Protein AF-A0A8S4SJH2-F1 (afdb_monomer_lite)

Organism: NCBI:txid348720

Radius of gyration: 41.11 Å; chains: 1; bounding box: 153×63×106 Å

InterPro domains:
  IPR018816 Splicing factor cactin, central domain [PF10312] (56-239)
  IPR019134 Splicing factor Cactin, C-terminal [PF09732] (308-366)

Structure (mmCIF, N/CA/C/O backbone):
data_AF-A0A8S4SJH2-F1
#
_entry.id   AF-A0A8S4SJH2-F1
#
loop_
_atom_site.group_PDB
_atom_site.id
_atom_site.type_symbol
_atom_site.label_atom_id
_atom_site.label_alt_id
_atom_site.label_comp_id
_atom_site.label_asym_id
_atom_site.label_entity_id
_atom_site.label_seq_id
_atom_site.pdbx_PDB_ins_code
_atom_site.Cartn_x
_atom_site.Cartn_y
_atom_site.Cartn_z
_atom_site.occupancy
_atom_site.B_iso_or_equiv
_atom_site.auth_seq_id
_atom_site.auth_comp_id
_atom_site.auth_asym_id
_atom_site.auth_atom_id
_atom_site.pdbx_PDB_model_num
ATOM 1 N N . MET A 1 1 ? 98.559 -5.698 -51.053 1.00 54.00 1 MET A N 1
ATOM 2 C CA . MET A 1 1 ? 97.292 -6.464 -50.962 1.00 54.00 1 MET A CA 1
ATOM 3 C C . MET A 1 1 ? 96.580 -6.350 -49.607 1.00 54.00 1 MET A C 1
ATOM 5 O O . MET A 1 1 ? 95.359 -6.370 -49.612 1.00 54.00 1 MET A O 1
ATOM 9 N N . ALA A 1 2 ? 97.266 -6.158 -48.469 1.00 53.25 2 ALA A N 1
ATOM 10 C CA . ALA A 1 2 ? 96.609 -6.062 -47.151 1.00 53.25 2 ALA A CA 1
ATOM 11 C C . ALA A 1 2 ? 95.717 -4.808 -46.941 1.00 53.25 2 ALA A C 1
ATOM 13 O O . ALA A 1 2 ? 94.655 -4.914 -46.338 1.00 53.25 2 ALA A O 1
ATOM 14 N N . PHE A 1 3 ? 96.089 -3.644 -47.496 1.00 51.66 3 PHE A N 1
ATOM 15 C CA . PHE A 1 3 ? 95.338 -2.380 -47.339 1.00 51.66 3 PHE A CA 1
ATOM 16 C C . PHE A 1 3 ? 93.966 -2.361 -48.041 1.00 51.66 3 PHE A C 1
ATOM 18 O O . PHE A 1 3 ? 93.011 -1.797 -47.518 1.00 51.66 3 PHE A O 1
ATOM 25 N N . VAL A 1 4 ? 93.842 -3.012 -49.202 1.00 57.84 4 VAL A N 1
ATOM 26 C CA . VAL A 1 4 ? 92.566 -3.093 -49.944 1.00 57.84 4 VAL A CA 1
ATOM 27 C C . VAL A 1 4 ? 91.584 -4.031 -49.233 1.00 57.84 4 VAL A C 1
ATOM 29 O O . VAL A 1 4 ? 90.392 -3.751 -49.183 1.00 57.84 4 VAL A O 1
ATOM 32 N N . CYS A 1 5 ? 92.089 -5.101 -48.611 1.00 56.34 5 CYS A N 1
ATOM 33 C CA . CYS A 1 5 ? 91.276 -6.040 -47.836 1.00 56.34 5 CYS A CA 1
ATOM 34 C C . CYS A 1 5 ? 90.776 -5.420 -46.513 1.00 56.34 5 CYS A C 1
ATOM 36 O O . CYS A 1 5 ? 89.637 -5.654 -46.115 1.00 56.34 5 CYS A O 1
ATOM 38 N N . ALA A 1 6 ? 91.596 -4.582 -45.863 1.00 59.00 6 ALA A N 1
ATOM 39 C CA . ALA A 1 6 ? 91.220 -3.863 -44.642 1.00 59.00 6 ALA A CA 1
ATOM 40 C C . ALA A 1 6 ? 90.122 -2.806 -44.881 1.00 59.00 6 ALA A C 1
ATOM 42 O O . ALA A 1 6 ? 89.187 -2.723 -44.088 1.00 59.00 6 ALA A O 1
ATOM 43 N N . ASN A 1 7 ? 90.176 -2.062 -45.996 1.00 61.34 7 ASN A N 1
ATOM 44 C CA . ASN A 1 7 ? 89.116 -1.110 -46.362 1.00 61.34 7 ASN A CA 1
ATOM 45 C C . ASN A 1 7 ? 87.793 -1.813 -46.696 1.00 61.34 7 ASN A C 1
ATOM 47 O O . ASN A 1 7 ? 86.748 -1.388 -46.223 1.00 61.34 7 ASN A O 1
ATOM 51 N N . TRP A 1 8 ? 87.830 -2.944 -47.409 1.00 62.38 8 TRP A N 1
ATOM 52 C CA . TRP A 1 8 ? 86.627 -3.745 -47.674 1.00 62.38 8 TRP A CA 1
ATOM 53 C C . TRP A 1 8 ? 86.000 -4.329 -46.401 1.00 62.38 8 TRP A C 1
ATOM 55 O O . TRP A 1 8 ? 84.776 -4.392 -46.287 1.00 62.38 8 TRP A O 1
ATOM 65 N N . ALA A 1 9 ? 86.819 -4.744 -45.430 1.00 71.31 9 ALA A N 1
ATOM 66 C CA . ALA A 1 9 ? 86.328 -5.196 -44.132 1.00 71.31 9 ALA A CA 1
ATOM 67 C C . ALA A 1 9 ? 85.681 -4.044 -43.339 1.00 71.31 9 ALA A C 1
ATOM 69 O O . ALA A 1 9 ? 84.603 -4.224 -42.772 1.00 71.31 9 ALA A O 1
ATOM 70 N N . GLN A 1 10 ? 86.294 -2.856 -43.354 1.00 72.50 10 GLN A N 1
ATOM 71 C CA . GLN A 1 10 ? 85.767 -1.659 -42.697 1.00 72.50 10 GLN A CA 1
ATOM 72 C C . GLN A 1 10 ? 84.451 -1.183 -43.336 1.00 72.50 10 GLN A C 1
ATOM 74 O O . GLN A 1 10 ? 83.483 -0.926 -42.620 1.00 72.50 10 GLN A O 1
ATOM 79 N N . ASP A 1 11 ? 84.371 -1.144 -44.667 1.00 77.75 11 ASP A N 1
ATOM 80 C CA . ASP A 1 11 ? 83.164 -0.762 -45.410 1.00 77.75 11 ASP A CA 1
ATOM 81 C C . ASP A 1 11 ? 82.009 -1.743 -45.167 1.00 77.75 11 ASP A C 1
ATOM 83 O O . ASP A 1 11 ? 80.854 -1.331 -45.027 1.00 77.75 11 ASP A O 1
ATOM 87 N N . ARG A 1 12 ? 82.306 -3.044 -45.031 1.00 77.75 12 ARG A N 1
ATOM 88 C CA . ARG A 1 12 ? 81.303 -4.059 -44.683 1.00 77.75 12 ARG A CA 1
ATOM 89 C C . ARG A 1 12 ? 80.764 -3.872 -43.264 1.00 77.75 12 ARG A C 1
ATOM 91 O O . ARG A 1 12 ? 79.554 -3.935 -43.070 1.00 77.75 12 ARG A O 1
ATOM 98 N N . ILE A 1 13 ? 81.630 -3.573 -42.293 1.00 80.00 13 ILE A N 1
ATOM 99 C CA . ILE A 1 13 ? 81.227 -3.271 -40.908 1.00 80.00 13 ILE A CA 1
ATOM 100 C C . ILE A 1 13 ? 80.363 -2.000 -40.857 1.00 80.00 13 ILE A C 1
ATOM 102 O O . ILE A 1 13 ? 79.344 -1.967 -40.165 1.00 80.00 13 ILE A O 1
ATOM 106 N N . VAL A 1 14 ? 80.727 -0.960 -41.614 1.00 82.69 14 VAL A N 1
ATOM 107 C CA . VAL A 1 14 ? 79.945 0.283 -41.718 1.00 82.69 14 VAL A CA 1
ATOM 108 C C . VAL A 1 14 ? 78.586 0.028 -42.379 1.00 82.69 14 VAL A C 1
ATOM 110 O O . VAL A 1 14 ? 77.573 0.540 -41.902 1.00 82.69 14 VAL A O 1
ATOM 113 N N . ALA A 1 15 ? 78.522 -0.794 -43.427 1.00 83.75 15 ALA A N 1
ATOM 114 C CA . ALA A 1 15 ? 77.267 -1.183 -44.070 1.00 83.75 15 ALA A CA 1
ATOM 115 C C . ALA A 1 15 ? 76.359 -1.996 -43.130 1.00 83.75 15 ALA A C 1
ATOM 117 O O . ALA A 1 15 ? 75.173 -1.683 -43.012 1.00 83.75 15 ALA A O 1
ATOM 118 N N . GLU A 1 16 ? 76.913 -2.975 -42.410 1.00 85.06 16 GLU A N 1
ATOM 119 C CA . GLU A 1 16 ? 76.193 -3.768 -41.406 1.00 85.06 16 GLU A CA 1
ATOM 120 C C . GLU A 1 16 ? 75.669 -2.883 -40.259 1.00 85.06 16 GLU A C 1
ATOM 122 O O . GLU A 1 16 ? 74.516 -3.022 -39.845 1.00 85.06 16 GLU A O 1
ATOM 127 N N . ASN A 1 17 ? 76.464 -1.921 -39.778 1.00 85.75 17 ASN A N 1
ATOM 128 C CA . ASN A 1 17 ? 76.035 -0.959 -38.757 1.00 85.75 17 ASN A CA 1
ATOM 129 C C . ASN A 1 17 ? 74.948 -0.006 -39.268 1.00 85.75 17 ASN A C 1
ATOM 131 O O . ASN A 1 17 ? 73.957 0.216 -38.574 1.00 85.75 17 ASN A O 1
ATOM 135 N N . ASN A 1 18 ? 75.069 0.507 -40.493 1.00 88.62 18 ASN A N 1
ATOM 136 C CA . ASN A 1 18 ? 74.031 1.330 -41.118 1.00 88.62 18 ASN A CA 1
ATOM 137 C C . ASN A 1 18 ? 72.728 0.550 -41.319 1.00 88.62 18 ASN A C 1
ATOM 139 O O . ASN A 1 18 ? 71.637 1.096 -41.149 1.00 88.62 18 ASN A O 1
ATOM 143 N N . GLN A 1 19 ? 72.822 -0.734 -41.659 1.00 87.75 19 GLN A N 1
ATOM 144 C CA . GLN A 1 19 ? 71.663 -1.602 -41.798 1.00 87.75 19 GLN A CA 1
ATOM 145 C C . GLN A 1 19 ? 70.989 -1.846 -40.439 1.00 87.75 19 GLN A C 1
ATOM 147 O O . GLN A 1 19 ? 69.774 -1.692 -40.333 1.00 87.75 19 GLN A O 1
ATOM 152 N N . LYS A 1 20 ? 71.765 -2.121 -39.382 1.00 90.75 20 LYS A N 1
ATOM 153 C CA . LYS A 1 20 ? 71.258 -2.221 -38.001 1.00 90.75 20 LYS A CA 1
ATOM 154 C C . LYS A 1 20 ? 70.588 -0.926 -37.534 1.00 90.75 20 LYS A C 1
ATOM 156 O O . LYS A 1 20 ? 69.495 -0.982 -36.983 1.00 90.75 20 LYS A O 1
ATOM 161 N N . LEU A 1 21 ? 71.186 0.235 -37.804 1.00 88.94 21 LEU A N 1
ATOM 162 C CA . LEU A 1 21 ? 70.603 1.540 -37.472 1.00 88.94 21 LEU A CA 1
ATOM 163 C C . LEU A 1 21 ? 69.264 1.780 -38.182 1.00 88.94 21 LEU A C 1
ATOM 165 O O . LEU A 1 21 ? 68.317 2.248 -37.555 1.00 88.94 21 LEU A O 1
ATOM 169 N N . LYS A 1 22 ? 69.152 1.415 -39.467 1.00 90.94 22 LYS A N 1
ATOM 170 C CA . LYS A 1 22 ? 67.882 1.485 -40.210 1.00 90.94 22 LYS A CA 1
ATOM 171 C C . LYS A 1 22 ? 66.810 0.582 -39.600 1.00 90.94 22 LYS A C 1
ATOM 173 O O . LYS A 1 22 ? 65.667 1.016 -39.484 1.00 90.94 22 LYS A O 1
ATOM 178 N N . TYR A 1 23 ? 67.171 -0.636 -39.189 1.00 90.81 23 TYR A N 1
ATOM 179 C CA . TYR A 1 23 ? 66.248 -1.550 -38.508 1.00 90.81 23 TYR A CA 1
ATOM 180 C C . TYR A 1 23 ? 65.777 -0.994 -37.161 1.00 90.81 23 TYR A C 1
ATOM 182 O O . TYR A 1 23 ? 64.573 -0.932 -36.933 1.00 90.81 23 TYR A O 1
ATOM 190 N N . LEU A 1 24 ? 66.694 -0.513 -36.316 1.00 92.88 24 LEU A N 1
ATOM 191 C CA . LEU A 1 24 ? 66.356 0.088 -35.020 1.00 92.88 24 LEU A CA 1
ATOM 192 C C . LEU A 1 24 ? 65.465 1.327 -35.175 1.00 92.88 24 LEU A C 1
ATOM 194 O O . LEU A 1 24 ? 64.512 1.510 -34.421 1.00 92.88 24 LEU A O 1
ATOM 198 N N . TYR A 1 25 ? 65.735 2.169 -36.175 1.00 91.50 25 TYR A N 1
ATOM 199 C CA . TYR A 1 25 ? 64.899 3.332 -36.467 1.00 91.50 25 TYR A CA 1
ATOM 200 C C . TYR A 1 25 ? 63.502 2.932 -36.964 1.00 91.50 25 TYR A C 1
ATOM 202 O O . TYR A 1 25 ? 62.504 3.512 -36.532 1.00 91.50 25 TYR A O 1
ATOM 210 N N . ALA A 1 26 ? 63.412 1.924 -37.837 1.00 92.88 26 ALA A N 1
ATOM 211 C CA . ALA A 1 26 ? 62.135 1.387 -38.303 1.00 92.88 26 ALA A CA 1
ATOM 212 C C . ALA A 1 26 ? 61.318 0.784 -37.147 1.00 92.88 26 ALA A C 1
ATOM 214 O O . ALA A 1 26 ? 60.116 1.029 -37.054 1.00 92.88 26 ALA A O 1
ATOM 215 N N . GLU A 1 27 ? 61.972 0.063 -36.236 1.00 92.25 27 GLU A N 1
ATOM 216 C CA . GLU A 1 27 ? 61.356 -0.512 -35.040 1.00 92.25 27 GLU A CA 1
ATOM 217 C C . GLU A 1 27 ? 60.872 0.574 -34.067 1.00 92.25 27 GLU A C 1
ATOM 219 O O . GLU A 1 27 ? 59.732 0.522 -33.605 1.00 92.25 27 GLU A O 1
ATOM 224 N N . TYR A 1 28 ? 61.674 1.618 -33.830 1.00 93.25 28 TYR A N 1
ATOM 225 C CA . TYR A 1 28 ? 61.284 2.767 -33.008 1.00 93.25 28 TYR A CA 1
ATOM 226 C C . TYR A 1 28 ? 60.107 3.545 -33.613 1.00 93.25 28 TYR A C 1
ATOM 228 O O . TYR A 1 28 ? 59.153 3.887 -32.913 1.00 93.25 28 TYR A O 1
ATOM 236 N N . SER A 1 29 ? 60.131 3.789 -34.926 1.00 92.00 29 SER A N 1
ATOM 237 C CA . SER A 1 29 ? 59.038 4.449 -35.649 1.00 92.00 29 SER A CA 1
ATOM 238 C C . SER A 1 29 ? 57.747 3.625 -35.590 1.00 92.00 29 SER A C 1
ATOM 240 O O . SER A 1 29 ? 56.679 4.160 -35.277 1.00 92.00 29 SER A O 1
ATOM 242 N N . TRP A 1 30 ? 57.842 2.308 -35.805 1.00 90.00 30 TRP A N 1
ATOM 243 C CA . TRP A 1 30 ? 56.719 1.386 -35.651 1.00 90.00 30 TRP A CA 1
ATOM 244 C C . TRP A 1 30 ? 56.170 1.398 -34.222 1.00 90.00 30 TRP A C 1
ATOM 246 O O . TRP A 1 30 ? 54.955 1.496 -34.033 1.00 90.00 30 TRP A O 1
ATOM 256 N N . TRP A 1 31 ? 57.049 1.374 -33.216 1.00 91.12 31 TRP A N 1
ATOM 257 C CA . TRP A 1 31 ? 56.668 1.452 -31.808 1.00 91.12 31 TRP A CA 1
ATOM 258 C C . TRP A 1 31 ? 55.937 2.763 -31.491 1.00 91.12 31 TRP A C 1
ATOM 260 O O . TRP A 1 31 ? 54.874 2.722 -30.876 1.00 91.12 31 TRP A O 1
ATOM 270 N N . GLN A 1 32 ? 56.404 3.915 -31.986 1.00 94.62 32 GLN A N 1
ATOM 271 C CA . GLN A 1 32 ? 55.707 5.195 -31.803 1.00 94.62 32 GLN A CA 1
ATOM 272 C C . GLN A 1 32 ? 54.328 5.230 -32.479 1.00 94.62 32 GLN A C 1
ATOM 274 O O . GLN A 1 32 ? 53.359 5.722 -31.896 1.00 94.62 32 GLN A O 1
ATOM 279 N N . VAL A 1 33 ? 54.200 4.681 -33.692 1.00 92.75 33 VAL A N 1
ATOM 280 C CA . VAL A 1 33 ? 52.901 4.564 -34.377 1.00 92.75 33 VAL A CA 1
ATOM 281 C C . VAL A 1 33 ? 51.959 3.638 -33.606 1.00 92.75 33 VAL A C 1
ATOM 283 O O . VAL A 1 33 ? 50.764 3.926 -33.516 1.00 92.75 33 VAL A O 1
ATOM 286 N N . LYS A 1 34 ? 52.480 2.550 -33.028 1.00 93.94 34 LYS A N 1
ATOM 287 C CA . LYS A 1 34 ? 51.725 1.629 -32.171 1.00 93.94 34 LYS A CA 1
ATOM 288 C C . LYS A 1 34 ? 51.237 2.326 -30.898 1.00 93.94 34 LYS A C 1
ATOM 290 O O . LYS A 1 34 ? 50.053 2.224 -30.594 1.00 93.94 34 LYS A O 1
ATOM 295 N N . GLN A 1 35 ? 52.095 3.096 -30.225 1.00 90.94 35 GLN A N 1
ATOM 296 C CA . GLN A 1 35 ? 51.725 3.890 -29.045 1.00 90.94 35 GLN A CA 1
ATOM 297 C C . GLN A 1 35 ? 50.605 4.891 -29.363 1.00 90.94 35 GLN A C 1
ATOM 299 O O . GLN A 1 35 ? 49.561 4.865 -28.720 1.00 90.94 35 GLN A O 1
ATOM 304 N N . ARG A 1 36 ? 50.729 5.671 -30.447 1.00 90.56 36 ARG A N 1
ATOM 305 C CA . ARG A 1 36 ? 49.668 6.607 -30.879 1.00 90.56 36 ARG A CA 1
ATOM 306 C C . ARG A 1 36 ? 48.361 5.926 -31.296 1.00 90.56 36 ARG A C 1
ATOM 308 O O . ARG A 1 36 ? 47.328 6.587 -31.391 1.00 90.56 36 ARG A O 1
ATOM 315 N N . ARG A 1 37 ? 48.389 4.647 -31.689 1.00 92.00 37 ARG A N 1
ATOM 316 C CA . ARG A 1 37 ? 47.174 3.867 -31.990 1.00 92.00 37 ARG A CA 1
ATOM 317 C C . ARG A 1 37 ? 46.491 3.425 -30.703 1.00 92.00 37 ARG A C 1
ATOM 319 O O . ARG A 1 37 ? 45.286 3.619 -30.612 1.00 92.00 37 ARG A O 1
ATOM 326 N N . LEU A 1 38 ? 47.266 2.916 -29.745 1.00 94.38 38 LEU A N 1
ATOM 327 C CA . LEU A 1 38 ? 46.777 2.521 -28.424 1.00 94.38 38 LEU A CA 1
ATOM 328 C C . LEU A 1 38 ? 46.170 3.707 -27.671 1.00 94.38 38 LEU A C 1
ATOM 330 O O . LEU A 1 38 ? 45.080 3.579 -27.138 1.00 94.38 38 LEU A O 1
ATOM 334 N N . GLU A 1 39 ? 46.810 4.875 -27.704 1.00 90.50 39 GLU A N 1
ATOM 335 C CA . GLU A 1 39 ? 46.298 6.092 -27.059 1.00 90.50 39 GLU A CA 1
ATOM 336 C C . GLU A 1 39 ? 44.939 6.528 -27.639 1.00 90.50 39 GLU A C 1
ATOM 338 O O . GLU A 1 39 ? 43.979 6.728 -26.904 1.00 90.50 39 GLU A O 1
ATOM 343 N N . ARG A 1 40 ? 44.799 6.557 -28.974 1.00 92.06 40 ARG A N 1
ATOM 344 C CA . ARG A 1 40 ? 43.517 6.860 -29.644 1.00 92.06 40 ARG A CA 1
ATOM 345 C C . ARG A 1 40 ? 42.455 5.782 -29.462 1.00 92.06 40 ARG A C 1
ATOM 347 O O . ARG A 1 40 ? 41.278 6.034 -29.708 1.00 92.06 40 ARG A O 1
ATOM 354 N N . GLU A 1 41 ? 42.858 4.546 -29.206 1.00 91.12 41 GLU A N 1
ATOM 355 C CA . GLU A 1 41 ? 41.945 3.446 -28.904 1.00 91.12 41 GLU A CA 1
ATOM 356 C C . GLU A 1 41 ? 41.450 3.548 -27.462 1.00 91.12 41 GLU A C 1
ATOM 358 O O . GLU A 1 41 ? 40.245 3.477 -27.259 1.00 91.12 41 GLU A O 1
ATOM 363 N N . ALA A 1 42 ? 42.337 3.844 -26.509 1.00 94.25 42 ALA A N 1
ATOM 364 C CA . ALA A 1 42 ? 41.991 4.118 -25.118 1.00 94.25 42 ALA A CA 1
ATOM 365 C C . ALA A 1 42 ? 41.060 5.333 -24.990 1.00 94.25 42 ALA A C 1
ATOM 367 O O . ALA A 1 42 ? 39.998 5.212 -24.396 1.00 94.25 42 ALA A O 1
ATOM 368 N N . GLU A 1 43 ? 41.374 6.459 -25.638 1.00 92.25 43 GLU A N 1
ATOM 369 C CA . GLU A 1 43 ? 40.532 7.667 -25.598 1.00 92.25 43 GLU A CA 1
ATOM 370 C C . GLU A 1 43 ? 39.138 7.429 -26.216 1.00 92.25 43 GLU A C 1
ATOM 372 O O . GLU A 1 43 ? 38.119 7.929 -25.735 1.00 92.25 43 GLU A O 1
ATOM 377 N N . ARG A 1 44 ? 39.064 6.637 -27.298 1.00 90.50 44 ARG A N 1
ATOM 378 C CA . ARG A 1 44 ? 37.776 6.230 -27.880 1.00 90.50 44 ARG A CA 1
ATOM 379 C C . ARG A 1 44 ? 37.018 5.287 -26.954 1.00 90.50 44 ARG A C 1
ATOM 381 O O . ARG A 1 44 ? 35.823 5.489 -26.789 1.00 90.50 44 ARG A O 1
ATOM 388 N N . ALA A 1 45 ? 37.697 4.320 -26.344 1.00 93.94 45 ALA A N 1
ATOM 389 C CA . ALA A 1 45 ? 37.096 3.394 -25.393 1.00 93.94 45 ALA A CA 1
ATOM 390 C C . ALA A 1 45 ? 36.562 4.124 -24.150 1.00 93.94 45 ALA A C 1
ATOM 392 O O . ALA A 1 45 ? 35.464 3.817 -23.697 1.00 93.94 45 ALA A O 1
ATOM 393 N N . GLU A 1 46 ? 37.278 5.131 -23.643 1.00 92.62 46 GLU A N 1
ATOM 394 C CA . GLU A 1 46 ? 36.817 5.984 -22.544 1.00 92.62 46 GLU A CA 1
ATOM 395 C C . GLU A 1 46 ? 35.551 6.748 -22.939 1.00 92.62 46 GLU A C 1
ATOM 397 O O . GLU A 1 46 ? 34.524 6.588 -22.279 1.00 92.62 46 GLU A O 1
ATOM 402 N N . ARG A 1 47 ? 35.557 7.466 -24.073 1.00 91.62 47 ARG A N 1
ATOM 403 C CA . ARG A 1 47 ? 34.357 8.160 -24.576 1.00 91.62 47 ARG A CA 1
ATOM 404 C C . ARG A 1 47 ? 33.181 7.220 -24.840 1.00 91.62 47 ARG A C 1
ATOM 406 O O . ARG A 1 47 ? 32.041 7.577 -24.555 1.00 91.62 47 ARG A O 1
ATOM 413 N N . GLU A 1 48 ? 33.431 6.033 -25.386 1.00 91.12 48 GLU A N 1
ATOM 414 C CA . GLU A 1 48 ? 32.398 5.013 -25.592 1.00 91.12 48 GLU A CA 1
ATOM 415 C C . GLU A 1 48 ? 31.848 4.503 -24.254 1.00 91.12 48 GLU A C 1
ATOM 417 O O . GLU A 1 48 ? 30.635 4.352 -24.116 1.00 91.12 48 GLU A O 1
ATOM 422 N N . SER A 1 49 ? 32.704 4.307 -23.246 1.00 92.06 49 SER A N 1
ATOM 423 C CA . SER A 1 49 ? 32.299 3.883 -21.901 1.00 92.06 49 SER A CA 1
ATOM 424 C C . SER A 1 49 ? 31.457 4.941 -21.184 1.00 92.06 49 SER A C 1
ATOM 426 O O . SER A 1 49 ? 30.428 4.607 -20.592 1.00 92.06 49 SER A O 1
ATOM 428 N N . GLU A 1 50 ? 31.833 6.217 -21.301 1.00 92.06 50 GLU A N 1
ATOM 429 C CA . GLU A 1 50 ? 31.099 7.355 -20.749 1.00 92.06 50 GLU A CA 1
ATOM 430 C C . GLU A 1 50 ? 29.757 7.532 -21.460 1.00 92.06 50 GLU A C 1
ATOM 432 O O . GLU A 1 50 ? 28.723 7.670 -20.806 1.00 92.06 50 GLU A O 1
ATOM 437 N N . ALA A 1 51 ? 29.738 7.448 -22.794 1.00 91.81 51 ALA A N 1
ATOM 438 C CA . ALA A 1 51 ? 28.510 7.501 -23.579 1.00 91.81 51 ALA A CA 1
ATOM 439 C C . ALA A 1 51 ? 27.575 6.324 -23.256 1.00 91.81 51 ALA A C 1
ATOM 441 O O . ALA A 1 51 ? 26.367 6.524 -23.119 1.00 91.81 51 ALA A O 1
ATOM 442 N N . ALA A 1 52 ? 28.114 5.114 -23.076 1.00 93.25 52 ALA A N 1
ATOM 443 C CA . ALA A 1 52 ? 27.351 3.938 -22.670 1.00 93.25 52 ALA A CA 1
ATOM 444 C C . ALA A 1 52 ? 26.823 4.060 -21.231 1.00 93.25 52 ALA A C 1
ATOM 446 O O . ALA A 1 52 ? 25.694 3.657 -20.949 1.00 93.25 52 ALA A O 1
ATOM 447 N N . ALA A 1 53 ? 27.602 4.632 -20.309 1.00 92.56 53 ALA A N 1
ATOM 448 C CA . ALA A 1 53 ? 27.147 4.928 -18.952 1.00 92.56 53 ALA A CA 1
ATOM 449 C C . ALA A 1 53 ? 26.038 5.992 -18.952 1.00 92.56 53 ALA A C 1
ATOM 451 O O . ALA A 1 53 ? 25.014 5.808 -18.296 1.00 92.56 53 ALA A O 1
ATOM 452 N N . ALA A 1 54 ? 26.188 7.054 -19.745 1.00 91.50 54 ALA A N 1
ATOM 453 C CA . ALA A 1 54 ? 25.181 8.097 -19.908 1.00 91.50 54 ALA A CA 1
ATOM 454 C C . ALA A 1 54 ? 23.908 7.588 -20.610 1.00 91.50 54 ALA A C 1
ATOM 456 O O . ALA A 1 54 ? 22.806 8.032 -20.290 1.00 91.50 54 ALA A O 1
ATOM 457 N N . ALA A 1 55 ? 24.024 6.654 -21.558 1.00 90.75 55 ALA A N 1
ATOM 458 C CA . ALA A 1 55 ? 22.879 5.976 -22.165 1.00 90.75 55 ALA A CA 1
ATOM 459 C C . ALA A 1 55 ? 22.123 5.135 -21.127 1.00 90.75 55 ALA A C 1
ATOM 461 O O . ALA A 1 55 ? 20.935 5.372 -20.922 1.00 90.75 55 ALA A O 1
ATOM 462 N N . ARG A 1 56 ? 22.824 4.272 -20.377 1.00 90.50 56 ARG A N 1
ATOM 463 C CA . ARG A 1 56 ? 22.227 3.484 -19.284 1.00 90.50 56 ARG A CA 1
ATOM 464 C C . ARG A 1 56 ? 21.570 4.360 -18.219 1.00 90.50 56 ARG A C 1
ATOM 466 O O . ARG A 1 56 ? 20.498 4.023 -17.735 1.00 90.50 56 ARG A O 1
ATOM 473 N N . ALA A 1 57 ? 22.178 5.493 -17.867 1.00 88.56 57 ALA A N 1
ATOM 474 C CA . ALA A 1 57 ? 21.597 6.433 -16.909 1.00 88.56 57 ALA A CA 1
ATOM 475 C C . ALA A 1 57 ? 20.299 7.076 -17.432 1.00 88.56 57 ALA A C 1
ATOM 477 O O . ALA A 1 57 ? 19.335 7.208 -16.678 1.00 88.56 57 ALA A O 1
ATOM 478 N N . ARG A 1 58 ? 20.241 7.440 -18.722 1.00 86.88 58 ARG A N 1
ATOM 479 C CA . ARG A 1 58 ? 19.021 7.970 -19.359 1.00 86.88 58 ARG A CA 1
ATOM 480 C C . ARG A 1 58 ? 17.915 6.922 -19.442 1.00 86.88 58 ARG A C 1
ATOM 482 O O . ARG A 1 58 ? 16.775 7.232 -19.108 1.00 86.88 58 ARG A O 1
ATOM 489 N N . GLU A 1 59 ? 18.252 5.702 -19.850 1.00 86.06 59 GLU A N 1
ATOM 490 C CA . GLU A 1 59 ? 17.318 4.571 -19.893 1.00 86.06 59 GLU A CA 1
ATOM 491 C C . GLU A 1 59 ? 16.786 4.245 -18.498 1.00 86.06 59 GLU A C 1
ATOM 493 O O . GLU A 1 59 ? 15.578 4.126 -18.321 1.00 86.06 59 GLU A O 1
ATOM 498 N N . ALA A 1 60 ? 17.656 4.206 -17.484 1.00 86.12 60 ALA A N 1
ATOM 499 C CA . ALA A 1 60 ? 17.239 4.036 -16.100 1.00 86.12 60 ALA A CA 1
ATOM 500 C C . ALA A 1 60 ? 16.277 5.153 -15.675 1.00 86.12 60 ALA A C 1
ATOM 502 O O . ALA A 1 60 ? 15.224 4.858 -15.121 1.00 86.12 60 ALA A O 1
ATOM 503 N N . ALA A 1 61 ? 16.568 6.426 -15.960 1.00 84.75 61 ALA A N 1
ATOM 504 C CA . ALA A 1 61 ? 15.672 7.528 -15.597 1.00 84.75 61 ALA A CA 1
ATOM 505 C C . ALA A 1 61 ? 14.289 7.418 -16.273 1.00 84.75 61 ALA A C 1
ATOM 507 O O . ALA A 1 61 ? 13.271 7.667 -15.627 1.00 84.75 61 ALA A O 1
ATOM 508 N N . GLN A 1 62 ? 14.242 7.002 -17.544 1.00 82.06 62 GLN A N 1
ATOM 509 C CA . GLN A 1 62 ? 12.987 6.724 -18.253 1.00 82.06 62 GLN A CA 1
ATOM 510 C C . GLN A 1 62 ? 12.252 5.514 -17.668 1.00 82.06 62 GLN A C 1
ATOM 512 O O . GLN A 1 62 ? 11.036 5.548 -17.525 1.00 82.06 62 GLN A O 1
ATOM 517 N N . PHE A 1 63 ? 12.975 4.471 -17.264 1.00 76.88 63 PHE A N 1
ATOM 518 C CA . PHE A 1 63 ? 12.385 3.313 -16.599 1.00 76.88 63 PHE A CA 1
ATOM 519 C C . PHE A 1 63 ? 11.720 3.702 -15.270 1.00 76.88 63 PHE A C 1
ATOM 521 O O . PHE A 1 63 ? 10.615 3.254 -14.987 1.00 76.88 63 PHE A O 1
ATOM 528 N N . HIS A 1 64 ? 12.330 4.598 -14.485 1.00 71.62 64 HIS A N 1
ATOM 529 C CA . HIS A 1 64 ? 11.726 5.085 -13.238 1.00 71.62 64 HIS A CA 1
ATOM 530 C C . HIS A 1 64 ? 10.438 5.881 -13.480 1.00 71.62 64 HIS A C 1
ATOM 532 O O . HIS A 1 64 ? 9.486 5.750 -12.709 1.00 71.62 64 HIS A O 1
ATOM 538 N N . SER A 1 65 ? 10.386 6.722 -14.521 1.00 74.88 65 SER A N 1
ATOM 539 C CA . SER A 1 65 ? 9.143 7.424 -14.848 1.00 74.88 65 SER A CA 1
ATOM 540 C C . SER A 1 65 ? 8.077 6.447 -15.333 1.00 74.88 65 SER A C 1
ATOM 542 O O . SER A 1 65 ? 6.934 6.573 -14.907 1.00 74.88 65 SER A O 1
ATOM 544 N N . TRP A 1 66 ? 8.436 5.443 -16.134 1.00 73.69 66 TRP A N 1
ATOM 545 C CA . TRP A 1 66 ? 7.526 4.373 -16.547 1.00 73.69 66 TRP A CA 1
ATOM 546 C C . TRP A 1 66 ? 6.978 3.573 -15.367 1.00 73.69 66 TRP A C 1
ATOM 548 O O . TRP A 1 66 ? 5.765 3.424 -15.280 1.00 73.69 66 TRP A O 1
ATOM 558 N N . ALA A 1 67 ? 7.828 3.159 -14.425 1.00 78.88 67 ALA A N 1
ATOM 559 C CA . ALA A 1 67 ? 7.407 2.434 -13.227 1.00 78.88 67 ALA A CA 1
ATOM 560 C C . ALA A 1 67 ? 6.335 3.207 -12.442 1.00 78.88 67 ALA A C 1
ATOM 562 O O . ALA A 1 67 ? 5.309 2.652 -12.077 1.00 78.88 67 ALA A O 1
ATOM 563 N N . ARG A 1 68 ? 6.495 4.530 -12.291 1.00 79.38 68 ARG A N 1
ATOM 564 C CA . ARG A 1 68 ? 5.471 5.366 -11.640 1.00 79.38 68 ARG A CA 1
ATOM 565 C C . ARG A 1 68 ? 4.144 5.415 -12.400 1.00 79.38 68 ARG A C 1
ATOM 567 O O . ARG A 1 68 ? 3.091 5.469 -11.771 1.00 79.38 68 ARG A O 1
ATOM 574 N N . HIS A 1 69 ? 4.180 5.456 -13.733 1.00 80.25 69 HIS A N 1
ATOM 575 C CA . HIS A 1 69 ? 2.952 5.413 -14.536 1.00 80.25 69 HIS A CA 1
ATOM 576 C C . HIS A 1 69 ? 2.289 4.036 -14.444 1.00 80.25 69 HIS A C 1
ATOM 578 O O . HIS A 1 69 ? 1.064 3.953 -14.412 1.00 80.25 69 HIS A O 1
ATOM 584 N N . GLU A 1 70 ? 3.092 2.977 -14.356 1.00 82.75 70 GLU A N 1
ATOM 585 C CA . GLU A 1 70 ? 2.622 1.614 -14.149 1.00 82.75 70 GLU A CA 1
ATOM 586 C C . GLU A 1 70 ? 1.936 1.460 -12.782 1.00 82.75 70 GLU A C 1
ATOM 588 O O . GLU A 1 70 ? 0.796 1.008 -12.728 1.00 82.75 70 GLU A O 1
ATOM 593 N N . ASP A 1 71 ? 2.554 1.935 -11.697 1.00 82.81 71 ASP A N 1
ATOM 594 C CA . ASP A 1 71 ? 1.963 1.940 -10.350 1.00 82.81 71 ASP A CA 1
ATOM 595 C C . ASP A 1 71 ? 0.627 2.702 -10.320 1.00 82.81 71 ASP A C 1
ATOM 597 O O . ASP A 1 71 ? -0.373 2.231 -9.771 1.00 82.81 71 ASP A O 1
ATOM 601 N N . ALA A 1 72 ? 0.571 3.872 -10.965 1.00 82.31 72 ALA A N 1
ATOM 602 C CA . ALA A 1 72 ? -0.656 4.659 -11.068 1.00 82.31 72 ALA A CA 1
ATOM 603 C C . ALA A 1 72 ? -1.758 3.920 -11.848 1.00 82.31 72 ALA A C 1
ATOM 605 O O . ALA A 1 72 ? -2.932 3.967 -11.467 1.00 82.31 72 ALA A O 1
ATOM 606 N N . PHE A 1 73 ? -1.385 3.212 -12.916 1.00 84.75 73 PHE A N 1
ATOM 607 C CA . PHE A 1 73 ? -2.302 2.378 -13.682 1.00 84.75 73 PHE A CA 1
ATOM 608 C C . PHE A 1 73 ? -2.811 1.193 -12.851 1.00 84.75 73 PHE A C 1
ATOM 610 O O . PHE A 1 73 ? -4.020 0.959 -12.806 1.00 84.75 73 PHE A O 1
ATOM 617 N N . HIS A 1 74 ? -1.931 0.498 -12.124 1.00 81.62 74 HIS A N 1
ATOM 618 C CA . HIS A 1 74 ? -2.306 -0.595 -11.219 1.00 81.62 74 HIS A CA 1
ATOM 619 C C . HIS A 1 74 ? -3.279 -0.126 -10.137 1.00 81.62 74 HIS A C 1
ATOM 621 O O . HIS A 1 74 ? -4.283 -0.793 -9.885 1.00 81.62 74 HIS A O 1
ATOM 627 N N . LEU A 1 75 ? -3.051 1.055 -9.554 1.00 83.56 75 LEU A N 1
ATOM 628 C CA . LEU A 1 75 ? -3.967 1.657 -8.586 1.00 83.56 75 LEU A CA 1
ATOM 629 C C . LEU A 1 75 ? -5.338 1.960 -9.205 1.00 83.56 75 LEU A C 1
ATOM 631 O O . LEU A 1 75 ? -6.373 1.664 -8.602 1.00 83.56 75 LEU A O 1
ATOM 635 N N . HIS A 1 76 ? -5.363 2.535 -10.409 1.00 83.12 76 HIS A N 1
ATOM 636 C CA . HIS A 1 76 ? -6.608 2.825 -11.118 1.00 83.12 76 HIS A CA 1
ATOM 637 C C . HIS A 1 76 ? -7.396 1.543 -11.419 1.00 83.12 76 HIS A C 1
ATOM 639 O O . HIS A 1 76 ? -8.581 1.447 -11.097 1.00 83.12 76 HIS A O 1
ATOM 645 N N . GLN A 1 77 ? -6.722 0.523 -11.947 1.00 82.50 77 GLN A N 1
ATOM 646 C CA . GLN A 1 77 ? -7.309 -0.785 -12.221 1.00 82.50 77 GLN A CA 1
ATOM 647 C C . GLN A 1 77 ? -7.815 -1.469 -10.943 1.00 82.50 77 GLN A C 1
ATOM 649 O O . GLN A 1 77 ? -8.912 -2.028 -10.936 1.00 82.50 77 GLN A O 1
ATOM 654 N N . ALA A 1 78 ? -7.066 -1.398 -9.837 1.00 85.56 78 ALA A N 1
ATOM 655 C CA . ALA A 1 78 ? -7.494 -1.930 -8.544 1.00 85.56 78 ALA A CA 1
ATOM 656 C C . ALA A 1 78 ? -8.780 -1.250 -8.046 1.00 85.56 78 ALA A C 1
ATOM 658 O O . ALA A 1 78 ? -9.714 -1.932 -7.619 1.00 85.56 78 ALA A O 1
ATOM 659 N N . ARG A 1 79 ? -8.877 0.081 -8.174 1.00 83.75 79 ARG A N 1
ATOM 660 C CA . ARG A 1 79 ? -10.089 0.848 -7.837 1.00 83.75 79 ARG A CA 1
ATOM 661 C C . ARG A 1 79 ? -11.274 0.465 -8.715 1.00 83.75 79 ARG A C 1
ATOM 663 O O . ARG A 1 79 ? -12.355 0.218 -8.187 1.00 83.75 79 ARG A O 1
ATOM 670 N N . LEU A 1 80 ? -11.076 0.362 -10.028 1.00 82.81 80 LEU A N 1
ATOM 671 C CA . LEU A 1 80 ? -12.139 -0.019 -10.958 1.00 82.81 80 LEU A CA 1
ATOM 672 C C . LEU A 1 80 ? -12.659 -1.436 -10.667 1.00 82.81 80 LEU A C 1
ATOM 674 O O . LEU A 1 80 ? -13.866 -1.661 -10.586 1.00 82.81 80 LEU A O 1
ATOM 678 N N . ARG A 1 81 ? -11.755 -2.394 -10.431 1.00 84.75 81 ARG A N 1
ATOM 679 C CA . ARG A 1 81 ? -12.119 -3.769 -10.051 1.00 84.75 81 ARG A CA 1
ATOM 680 C C . ARG A 1 81 ? -12.886 -3.815 -8.731 1.00 84.75 81 ARG A C 1
ATOM 682 O O . ARG A 1 81 ? -13.863 -4.556 -8.640 1.00 84.75 81 ARG A O 1
ATOM 689 N N . SER A 1 82 ? -12.460 -3.033 -7.740 1.00 85.56 82 SER A N 1
ATOM 690 C CA . SER A 1 82 ? -13.157 -2.896 -6.456 1.00 85.56 82 SER A CA 1
ATOM 691 C C . SER A 1 82 ? -14.586 -2.377 -6.656 1.00 85.56 82 SER A C 1
ATOM 693 O O . SER A 1 82 ? -15.539 -3.010 -6.202 1.00 85.56 82 SER A O 1
ATOM 695 N N . GLN A 1 83 ? -14.768 -1.314 -7.447 1.00 83.88 83 GLN A N 1
ATOM 696 C CA . GLN A 1 83 ? -16.092 -0.757 -7.753 1.00 83.88 83 GLN A CA 1
ATOM 697 C C . GLN A 1 83 ? -17.027 -1.778 -8.413 1.00 83.88 83 GLN A C 1
ATOM 699 O O . GLN A 1 83 ? -18.192 -1.887 -8.029 1.00 83.88 83 GLN A O 1
ATOM 704 N N . ILE A 1 84 ? -16.521 -2.565 -9.368 1.00 83.19 84 ILE A N 1
ATOM 705 C CA . ILE A 1 84 ? -17.313 -3.608 -10.035 1.00 83.19 84 ILE A CA 1
ATOM 706 C C . ILE A 1 84 ? -17.750 -4.683 -9.031 1.00 83.19 84 ILE A C 1
ATOM 708 O O . ILE A 1 84 ? -18.919 -5.058 -9.012 1.00 83.19 84 ILE A O 1
ATOM 712 N N . ARG A 1 85 ? -16.853 -5.151 -8.152 1.00 86.31 85 ARG A N 1
ATOM 713 C CA . ARG A 1 85 ? -17.192 -6.164 -7.132 1.00 86.31 85 ARG A CA 1
ATOM 714 C C . ARG A 1 85 ? -18.220 -5.665 -6.122 1.00 86.31 85 ARG A C 1
ATOM 716 O O . ARG A 1 85 ? -19.087 -6.442 -5.723 1.00 86.31 85 ARG A O 1
ATOM 723 N N . ILE A 1 86 ? -18.128 -4.394 -5.726 1.00 84.94 86 ILE A N 1
ATOM 724 C CA . ILE A 1 86 ? -19.101 -3.745 -4.839 1.00 84.94 86 ILE A CA 1
ATOM 725 C C . ILE A 1 86 ? -20.474 -3.709 -5.507 1.00 84.94 86 ILE A C 1
ATOM 727 O O . ILE A 1 86 ? -21.454 -4.144 -4.907 1.00 84.94 86 ILE A O 1
ATOM 731 N N . ARG A 1 87 ? -20.536 -3.279 -6.773 1.00 84.12 87 ARG A N 1
ATOM 732 C CA . ARG A 1 87 ? -21.782 -3.245 -7.549 1.00 84.12 87 ARG A CA 1
ATOM 733 C C . ARG A 1 87 ? -22.403 -4.634 -7.719 1.00 84.12 87 ARG A C 1
ATOM 735 O O . ARG A 1 87 ? -23.617 -4.777 -7.654 1.00 84.12 87 ARG A O 1
ATOM 742 N N . ASP A 1 88 ? -21.571 -5.653 -7.907 1.00 85.62 88 ASP A N 1
ATOM 743 C CA . ASP A 1 88 ? -21.994 -7.043 -8.086 1.00 85.62 88 ASP A CA 1
ATOM 744 C C . ASP A 1 88 ? -22.348 -7.762 -6.762 1.00 85.62 88 ASP A C 1
ATOM 746 O O . ASP A 1 88 ? -22.631 -8.962 -6.778 1.00 85.62 88 ASP A O 1
ATOM 750 N N . GLY A 1 89 ? -22.283 -7.081 -5.609 1.00 83.62 89 GLY A N 1
ATOM 751 C CA . GLY A 1 89 ? -22.594 -7.658 -4.292 1.00 83.62 89 GLY A CA 1
ATOM 752 C C . GLY A 1 89 ? -21.581 -8.695 -3.787 1.00 83.62 89 GLY A C 1
ATOM 753 O O . GLY A 1 89 ? -21.866 -9.441 -2.855 1.00 83.62 89 GLY A O 1
ATOM 754 N N . ARG A 1 90 ? -20.391 -8.760 -4.396 1.00 86.75 90 ARG A N 1
ATOM 755 C CA . ARG A 1 90 ? -19.300 -9.698 -4.064 1.00 86.75 90 ARG A CA 1
ATOM 756 C C . ARG A 1 90 ? -18.061 -8.949 -3.570 1.00 86.75 90 ARG A C 1
ATOM 758 O O . ARG A 1 90 ? -16.932 -9.305 -3.911 1.00 86.75 90 ARG A O 1
ATOM 765 N N . ALA A 1 91 ? -18.283 -7.871 -2.822 1.00 85.50 91 ALA A N 1
ATOM 766 C CA . ALA A 1 91 ? -17.218 -7.021 -2.311 1.00 85.50 91 ALA A CA 1
ATOM 767 C C . ALA A 1 91 ? -16.309 -7.802 -1.358 1.00 85.50 91 ALA A C 1
ATOM 769 O O . ALA A 1 91 ? -16.786 -8.456 -0.429 1.00 85.50 91 ALA A O 1
ATOM 770 N N . LYS A 1 92 ? -14.993 -7.702 -1.560 1.00 87.38 92 LYS A N 1
ATOM 771 C CA . LYS A 1 92 ? -14.029 -8.137 -0.552 1.00 87.38 92 LYS A CA 1
ATOM 772 C C . LYS A 1 92 ? -13.892 -7.072 0.546 1.00 87.38 92 LYS A C 1
ATOM 774 O O . LYS A 1 92 ? -14.119 -5.891 0.280 1.00 87.38 92 LYS A O 1
ATOM 779 N N . PRO A 1 93 ? -13.426 -7.444 1.749 1.00 85.75 93 PRO A N 1
ATOM 780 C CA . PRO A 1 93 ? -13.126 -6.490 2.820 1.00 85.75 93 PRO A CA 1
ATOM 781 C C . PRO A 1 93 ? -12.198 -5.348 2.372 1.00 85.75 93 PRO A C 1
ATOM 783 O O . PRO A 1 93 ? -12.457 -4.188 2.686 1.00 85.75 93 PRO A O 1
ATOM 786 N N . ILE A 1 94 ? -11.176 -5.648 1.558 1.00 89.75 94 ILE A N 1
ATOM 787 C CA . ILE A 1 94 ? -10.289 -4.625 0.982 1.00 89.75 94 ILE A CA 1
ATOM 788 C C . ILE A 1 94 ? -11.032 -3.639 0.077 1.00 89.75 94 ILE A C 1
ATOM 790 O O . ILE A 1 94 ? -10.751 -2.443 0.112 1.00 89.75 94 ILE A O 1
ATOM 794 N N . ASP A 1 95 ? -12.001 -4.121 -0.703 1.00 88.00 95 ASP A N 1
ATOM 795 C CA . ASP A 1 95 ? -12.741 -3.295 -1.653 1.00 88.00 95 ASP A CA 1
ATOM 796 C C . ASP A 1 95 ? -13.545 -2.226 -0.896 1.00 88.00 95 ASP A C 1
ATOM 798 O O . ASP A 1 95 ? -13.510 -1.053 -1.264 1.00 88.00 95 ASP A O 1
ATOM 802 N N . LEU A 1 96 ? -14.181 -2.611 0.217 1.00 85.88 96 LEU A N 1
ATOM 803 C CA . LEU A 1 96 ? -14.958 -1.722 1.088 1.00 85.88 96 LEU A CA 1
ATOM 804 C C . LEU A 1 96 ? -14.076 -0.690 1.810 1.00 85.88 96 LEU A C 1
ATOM 806 O O . LEU A 1 96 ? -14.441 0.484 1.905 1.00 85.88 96 LEU A O 1
ATOM 810 N N . LEU A 1 97 ? -12.894 -1.103 2.278 1.00 87.12 97 LEU A N 1
ATOM 811 C CA . LEU A 1 97 ? -11.917 -0.212 2.917 1.00 87.12 97 LEU A CA 1
ATOM 812 C C . LEU A 1 97 ? -11.330 0.798 1.918 1.00 87.12 97 LEU A C 1
ATOM 814 O O . LEU A 1 97 ? -11.270 1.995 2.196 1.00 87.12 97 LEU A O 1
ATOM 818 N N . ALA A 1 98 ? -10.962 0.345 0.719 1.00 86.19 98 ALA A N 1
ATOM 819 C CA . ALA A 1 98 ? -10.474 1.219 -0.345 1.00 86.19 98 ALA A CA 1
ATOM 820 C C . ALA A 1 98 ? -11.569 2.177 -0.842 1.00 86.19 98 ALA A C 1
ATOM 822 O O . ALA A 1 98 ? -11.296 3.350 -1.126 1.00 86.19 98 ALA A O 1
ATOM 823 N N . TRP A 1 99 ? -12.817 1.704 -0.910 1.00 82.69 99 TRP A N 1
ATOM 824 C CA . TRP A 1 99 ? -13.972 2.530 -1.244 1.00 82.69 99 TRP A CA 1
ATOM 825 C C . TRP A 1 99 ? -14.208 3.615 -0.197 1.00 82.69 99 TRP A C 1
ATOM 827 O O . TRP A 1 99 ? -14.414 4.764 -0.572 1.00 82.69 99 TRP A O 1
ATOM 837 N N . TYR A 1 100 ? -14.092 3.297 1.094 1.00 82.31 100 TYR A N 1
ATOM 838 C CA . TYR A 1 100 ? -14.219 4.276 2.176 1.00 82.31 100 TYR A CA 1
ATOM 839 C C . TYR A 1 100 ? -13.260 5.467 2.005 1.00 82.31 100 TYR A C 1
ATOM 841 O O . TYR A 1 100 ? -13.664 6.620 2.152 1.00 82.31 100 TYR A O 1
ATOM 849 N N . VAL A 1 101 ? -12.000 5.191 1.656 1.00 79.94 101 VAL A N 1
ATOM 850 C CA . VAL A 1 101 ? -10.961 6.216 1.456 1.00 79.94 101 VAL A CA 1
ATOM 851 C C . VAL A 1 101 ? -11.127 6.968 0.134 1.00 79.94 101 VAL A C 1
ATOM 853 O O . VAL A 1 101 ? -10.850 8.163 0.057 1.00 79.94 101 VAL A O 1
ATOM 856 N N . SER A 1 102 ? -11.588 6.290 -0.916 1.00 73.62 102 SER A N 1
ATOM 857 C CA . SER A 1 102 ? -11.798 6.909 -2.234 1.00 73.62 102 SER A CA 1
ATOM 858 C C . SER A 1 102 ? -13.058 7.785 -2.267 1.00 73.62 102 SER A C 1
ATOM 860 O O . SER A 1 102 ? -13.114 8.777 -2.989 1.00 73.62 102 SER A O 1
ATOM 862 N N . SER A 1 103 ? -14.052 7.443 -1.448 1.00 63.88 103 SER A N 1
ATOM 863 C CA . SER A 1 103 ? -15.384 8.057 -1.396 1.00 63.88 103 SER A CA 1
ATOM 864 C C . SER A 1 103 ? -15.511 9.157 -0.337 1.00 63.88 103 SER A C 1
ATOM 866 O O . SER A 1 103 ? -16.623 9.552 0.026 1.00 63.88 103 SER A O 1
ATOM 868 N N . GLU A 1 104 ? -14.396 9.698 0.174 1.00 58.25 104 GLU A N 1
ATOM 869 C CA . GLU A 1 104 ? -14.437 10.851 1.089 1.00 58.25 104 GLU A CA 1
ATOM 870 C C . GLU A 1 104 ? -15.054 12.104 0.430 1.00 58.25 104 GLU A C 1
ATOM 872 O O . GLU A 1 104 ? -15.471 13.018 1.139 1.00 58.25 104 GLU A O 1
ATOM 877 N N . GLN A 1 105 ? -15.146 12.136 -0.906 1.00 48.38 105 GLN A N 1
ATOM 878 C CA . GLN A 1 105 ? -15.601 13.286 -1.698 1.00 48.38 105 GLN A CA 1
ATOM 879 C C . GLN A 1 105 ? -16.938 13.070 -2.426 1.00 48.38 105 GLN A C 1
ATOM 881 O O . GLN A 1 105 ? -17.484 14.040 -2.945 1.00 48.38 105 GLN A O 1
ATOM 886 N N . CYS A 1 106 ? -17.485 11.847 -2.471 1.00 49.38 106 CYS A N 1
ATOM 887 C CA . CYS A 1 106 ? -18.780 11.606 -3.109 1.00 49.38 106 CYS A CA 1
ATOM 888 C C . CYS A 1 106 ? -19.927 11.731 -2.091 1.00 49.38 106 CYS A C 1
ATOM 890 O O . CYS A 1 106 ? -19.893 11.156 -0.995 1.00 49.38 106 CYS A O 1
ATOM 892 N N . VAL A 1 107 ? -20.919 12.541 -2.463 1.00 46.88 107 VAL A N 1
ATOM 893 C CA . VAL A 1 107 ? -22.128 12.832 -1.678 1.00 46.88 107 VAL A CA 1
ATOM 894 C C . VAL A 1 107 ? -23.165 11.712 -1.835 1.00 46.88 107 VAL A C 1
ATOM 896 O O . VAL A 1 107 ? -23.877 11.389 -0.886 1.00 46.88 107 VAL A O 1
ATOM 899 N N . ASP A 1 108 ? -23.162 11.036 -2.985 1.00 50.00 108 ASP A N 1
ATOM 900 C CA . ASP A 1 108 ? -24.053 9.922 -3.294 1.00 50.00 108 ASP A CA 1
ATOM 901 C C . ASP A 1 108 ? -23.436 8.582 -2.875 1.00 50.00 108 ASP A C 1
ATOM 903 O O . ASP A 1 108 ? -22.654 7.996 -3.621 1.00 50.00 108 ASP A O 1
ATOM 907 N N . ALA A 1 109 ? -23.758 8.100 -1.673 1.00 46.50 109 ALA A N 1
ATOM 908 C CA . ALA A 1 109 ? -23.942 6.669 -1.394 1.00 46.50 109 ALA A CA 1
ATOM 909 C C . ALA A 1 109 ? -24.347 6.433 0.068 1.00 46.50 109 ALA A C 1
ATOM 911 O O . ALA A 1 109 ? -23.676 6.859 1.009 1.00 46.50 109 ALA A O 1
ATOM 912 N N . LEU A 1 110 ? -25.450 5.703 0.209 1.00 48.19 110 LEU A N 1
ATOM 913 C CA . LEU A 1 110 ? -25.997 5.121 1.427 1.00 48.19 110 LEU A CA 1
ATOM 914 C C . LEU A 1 110 ? -24.956 4.348 2.265 1.00 48.19 110 LEU A C 1
ATOM 916 O O . LEU A 1 110 ? -24.022 3.758 1.732 1.00 48.19 110 LEU A O 1
ATOM 920 N N . GLU A 1 111 ? -25.201 4.339 3.581 1.00 56.00 111 GLU A N 1
ATOM 921 C CA . GLU A 1 111 ? -24.569 3.517 4.629 1.00 56.00 111 GLU A CA 1
ATOM 922 C C . GLU A 1 111 ? -23.031 3.471 4.625 1.00 56.00 111 GLU A C 1
ATOM 924 O O . GLU A 1 111 ? -22.393 2.459 4.346 1.00 56.00 111 GLU A O 1
ATOM 929 N N . MET A 1 112 ? -22.398 4.568 5.060 1.00 64.12 112 MET A N 1
ATOM 930 C CA . MET A 1 112 ? -21.019 4.472 5.540 1.00 64.12 112 MET A CA 1
ATOM 931 C C . MET A 1 112 ? -20.993 3.736 6.885 1.00 64.12 112 MET A C 1
ATOM 933 O O . MET A 1 112 ? -21.252 4.338 7.926 1.00 64.12 112 MET A O 1
ATOM 937 N N . HIS A 1 113 ? -20.642 2.452 6.880 1.00 71.00 113 HIS A N 1
ATOM 938 C CA . HIS A 1 113 ? -20.263 1.763 8.111 1.00 71.00 113 HIS A CA 1
ATOM 939 C C . HIS A 1 113 ? -18.854 2.169 8.562 1.00 71.00 113 HIS A C 1
ATOM 941 O O . HIS A 1 113 ? -18.000 2.559 7.757 1.00 71.00 113 HIS A O 1
ATOM 947 N N . GLU A 1 114 ? -18.608 2.079 9.870 1.00 79.12 114 GLU A N 1
ATOM 948 C CA . GLU A 1 114 ? -17.286 2.326 10.441 1.00 79.12 114 GLU A CA 1
ATOM 949 C C . GLU A 1 114 ? -16.267 1.329 9.853 1.00 79.12 114 GLU A C 1
ATOM 951 O O . GLU A 1 114 ? -16.529 0.132 9.880 1.00 79.12 114 GLU A O 1
ATOM 956 N N . PRO A 1 115 ? -15.080 1.755 9.377 1.00 80.94 115 PRO A N 1
ATOM 957 C CA . PRO A 1 115 ? -14.147 0.883 8.645 1.00 80.94 115 PRO A CA 1
ATOM 958 C C . PRO A 1 115 ? -13.774 -0.426 9.350 1.00 80.94 115 PRO A C 1
ATOM 960 O O . PRO A 1 115 ? -13.498 -1.433 8.707 1.00 80.94 115 PRO A O 1
ATOM 963 N N . TYR A 1 116 ? -13.759 -0.426 10.682 1.00 80.25 116 TYR A N 1
ATOM 964 C CA . TYR A 1 116 ? -13.407 -1.605 11.464 1.00 80.25 116 TYR A CA 1
ATOM 965 C C . TYR A 1 116 ? -14.531 -2.649 11.544 1.00 80.25 116 TYR A C 1
ATOM 967 O O . TYR A 1 116 ? -14.263 -3.771 11.962 1.00 80.25 116 TYR A O 1
ATOM 975 N N . THR A 1 117 ? -15.774 -2.333 11.158 1.00 83.25 117 THR A N 1
ATOM 976 C CA . THR A 1 117 ? -16.865 -3.322 11.142 1.00 83.25 117 THR A CA 1
ATOM 977 C C . THR A 1 117 ? -16.639 -4.382 10.074 1.00 83.25 117 THR A C 1
ATOM 979 O O . THR A 1 117 ? -16.954 -5.544 10.313 1.00 83.25 117 THR A O 1
ATOM 982 N N . TYR A 1 118 ? -16.010 -4.010 8.955 1.00 83.12 118 TYR A N 1
ATOM 983 C CA . TYR A 1 118 ? -15.648 -4.921 7.866 1.00 83.12 118 TYR A CA 1
ATOM 984 C C . TYR A 1 118 ? -14.555 -5.925 8.240 1.00 83.12 118 TYR A C 1
ATOM 986 O O . TYR A 1 118 ? -14.286 -6.834 7.466 1.00 83.12 118 TYR A O 1
ATOM 994 N N . LEU A 1 119 ? -13.910 -5.757 9.398 1.00 84.25 119 LEU A N 1
ATOM 995 C CA . LEU A 1 119 ? -12.880 -6.665 9.906 1.00 84.25 119 LEU A CA 1
ATOM 996 C C . LEU A 1 119 ? -13.454 -7.717 10.868 1.00 84.25 119 LEU A C 1
ATOM 998 O O . LEU A 1 119 ? -12.783 -8.698 11.183 1.00 84.25 119 LEU A O 1
ATOM 1002 N N . ASN A 1 120 ? -14.689 -7.528 11.343 1.00 83.50 120 ASN A N 1
ATOM 1003 C CA . ASN A 1 120 ? -15.311 -8.433 12.300 1.00 83.50 120 ASN A CA 1
ATOM 1004 C C . ASN A 1 120 ? -15.825 -9.695 11.593 1.00 83.50 120 ASN A C 1
ATOM 1006 O O . ASN A 1 120 ? -16.635 -9.610 10.674 1.00 83.50 120 ASN A O 1
ATOM 1010 N N . GLY A 1 121 ? -15.409 -10.870 12.071 1.00 81.25 121 GLY A N 1
ATOM 1011 C CA . GLY A 1 121 ? -15.918 -12.162 11.592 1.00 81.25 121 GLY A CA 1
ATOM 1012 C C . GLY A 1 121 ? -15.188 -12.759 10.384 1.00 81.25 121 GLY A C 1
ATOM 1013 O O . GLY A 1 121 ? -15.668 -13.748 9.838 1.00 81.25 121 GLY A O 1
ATOM 1014 N N . LEU A 1 122 ? -14.042 -12.201 9.979 1.00 87.31 122 LEU A N 1
ATOM 1015 C CA . LEU A 1 122 ? -13.178 -12.805 8.959 1.00 87.31 122 LEU A CA 1
ATOM 1016 C C . LEU A 1 122 ? -12.392 -13.997 9.516 1.00 87.31 122 LEU A C 1
ATOM 1018 O O . LEU A 1 122 ? -12.081 -14.063 10.709 1.00 87.31 122 LEU A O 1
ATOM 1022 N N . LEU A 1 123 ? -12.021 -14.920 8.628 1.00 87.94 123 LEU A N 1
ATOM 1023 C CA . LEU A 1 123 ? -11.126 -16.023 8.960 1.00 87.94 123 LEU A CA 1
ATOM 1024 C C . LEU A 1 123 ? -9.674 -15.536 9.057 1.00 87.94 123 LEU A C 1
ATOM 1026 O O . LEU A 1 123 ? -9.296 -14.510 8.495 1.00 87.94 123 LEU A O 1
ATOM 1030 N N . ALA A 1 124 ? -8.826 -16.316 9.734 1.00 87.94 124 ALA A N 1
ATOM 1031 C CA . ALA A 1 124 ? -7.403 -15.998 9.852 1.00 87.94 124 ALA A CA 1
ATOM 1032 C C . ALA A 1 124 ? -6.702 -15.907 8.482 1.00 87.94 124 ALA A C 1
ATOM 1034 O O . ALA A 1 124 ? -5.864 -15.033 8.303 1.00 87.94 124 ALA A O 1
ATOM 1035 N N . GLN A 1 125 ? -7.084 -16.761 7.524 1.00 89.38 125 GLN A N 1
ATOM 1036 C CA . GLN A 1 125 ? -6.566 -16.729 6.149 1.00 89.38 125 GLN A CA 1
ATOM 1037 C C . GLN A 1 125 ? -6.974 -15.438 5.428 1.00 89.38 125 GLN A C 1
ATOM 1039 O O . GLN A 1 125 ? -6.122 -14.749 4.883 1.00 89.38 125 GLN A O 1
ATOM 1044 N N . ASP A 1 126 ? -8.249 -15.050 5.519 1.00 89.38 126 ASP A N 1
ATOM 1045 C CA . ASP A 1 126 ? -8.743 -13.825 4.880 1.00 89.38 126 ASP A CA 1
ATOM 1046 C C . ASP A 1 126 ? -8.080 -12.562 5.459 1.00 89.38 126 ASP A C 1
ATOM 1048 O O . ASP A 1 126 ? -7.864 -11.589 4.741 1.00 89.38 126 ASP A O 1
ATOM 1052 N N . LEU A 1 127 ? -7.743 -12.560 6.756 1.00 89.38 127 LEU A N 1
ATOM 1053 C CA . LEU A 1 127 ? -7.000 -11.467 7.395 1.00 89.38 127 LEU A CA 1
ATOM 1054 C C . LEU A 1 127 ? -5.522 -11.430 6.977 1.00 89.38 127 LEU A C 1
ATOM 1056 O O . LEU A 1 127 ? -4.942 -10.345 6.914 1.00 89.38 127 LEU A O 1
ATOM 1060 N N . GLU A 1 128 ? -4.907 -12.587 6.713 1.00 90.56 128 GLU A N 1
ATOM 1061 C CA . GLU A 1 128 ? -3.545 -12.683 6.173 1.00 90.56 128 GLU A CA 1
ATOM 1062 C C . GLU A 1 128 ? -3.494 -12.152 4.735 1.00 90.56 128 GLU A C 1
ATOM 1064 O O . GLU A 1 128 ? -2.674 -11.276 4.452 1.00 90.56 128 GLU A O 1
ATOM 1069 N N . ASP A 1 129 ? -4.434 -12.566 3.882 1.00 91.25 129 ASP A N 1
ATOM 1070 C CA . ASP A 1 129 ? -4.591 -12.050 2.516 1.00 91.25 129 ASP A CA 1
ATOM 1071 C C . ASP A 1 129 ? -4.851 -10.534 2.523 1.00 91.25 129 ASP A C 1
ATOM 1073 O O . ASP A 1 129 ? -4.207 -9.766 1.805 1.00 91.25 129 ASP A O 1
ATOM 1077 N N . LEU A 1 130 ? -5.743 -10.069 3.406 1.00 91.94 130 LEU A N 1
ATOM 1078 C CA . LEU A 1 130 ? -6.041 -8.647 3.565 1.00 91.94 130 LEU A CA 1
ATOM 1079 C C . LEU A 1 130 ? -4.798 -7.836 3.957 1.00 91.94 130 LEU A C 1
ATOM 1081 O O . LEU A 1 130 ? -4.651 -6.689 3.541 1.00 91.94 130 LEU A O 1
ATOM 1085 N N . LEU A 1 131 ? -3.893 -8.406 4.757 1.00 91.19 131 LEU A N 1
ATOM 1086 C CA . LEU A 1 131 ? -2.654 -7.741 5.150 1.00 91.19 131 LEU A CA 1
ATOM 1087 C C . LEU A 1 131 ? -1.709 -7.550 3.956 1.00 91.19 131 LEU A C 1
ATOM 1089 O O . LEU A 1 131 ? -1.005 -6.540 3.899 1.00 91.19 131 LEU A O 1
ATOM 1093 N N . GLU A 1 132 ? -1.665 -8.504 3.027 1.00 91.19 132 GLU A N 1
ATOM 1094 C CA . GLU A 1 132 ? -0.906 -8.375 1.779 1.00 91.19 132 GLU A CA 1
ATOM 1095 C C . GLU A 1 132 ? -1.528 -7.320 0.868 1.00 91.19 132 GLU A C 1
ATOM 1097 O O . GLU A 1 132 ? -0.825 -6.412 0.422 1.00 91.19 132 GLU A O 1
ATOM 1102 N N . ASP A 1 133 ? -2.850 -7.356 0.705 1.00 90.06 133 ASP A N 1
ATOM 1103 C CA . ASP A 1 133 ? -3.587 -6.361 -0.069 1.00 90.06 133 ASP A CA 1
ATOM 1104 C C . ASP A 1 133 ? -3.368 -4.934 0.483 1.00 90.06 133 ASP A C 1
ATOM 1106 O O . ASP A 1 133 ? -3.086 -4.003 -0.274 1.00 90.06 133 ASP A O 1
ATOM 1110 N N . ILE A 1 134 ? -3.409 -4.743 1.810 1.00 90.19 134 ILE A N 1
ATOM 1111 C CA . ILE A 1 134 ? -3.148 -3.441 2.453 1.00 90.19 134 ILE A CA 1
ATOM 1112 C C . ILE A 1 134 ? -1.726 -2.940 2.164 1.00 90.19 134 ILE A C 1
ATOM 1114 O O . ILE A 1 134 ? -1.538 -1.737 1.969 1.00 90.19 134 ILE A O 1
ATOM 1118 N N . LYS A 1 135 ? -0.716 -3.822 2.125 1.00 89.12 135 LYS A N 1
ATOM 1119 C CA . LYS A 1 135 ? 0.664 -3.417 1.796 1.00 89.12 135 LYS A CA 1
ATOM 1120 C C . LYS A 1 135 ? 0.746 -2.852 0.384 1.00 89.12 135 LYS A C 1
ATOM 1122 O O . LYS A 1 135 ? 1.361 -1.806 0.203 1.00 89.12 135 LYS A O 1
ATOM 1127 N N . VAL A 1 136 ? 0.065 -3.480 -0.575 1.00 87.81 136 VAL A N 1
ATOM 1128 C CA . VAL A 1 136 ? -0.001 -2.988 -1.956 1.00 87.81 136 VAL A CA 1
ATOM 1129 C C . VAL A 1 136 ? -0.618 -1.587 -1.993 1.00 87.81 136 VAL A C 1
ATOM 1131 O O . VAL A 1 136 ? -0.023 -0.671 -2.552 1.00 87.81 136 VAL A O 1
ATOM 1134 N N . TYR A 1 137 ? -1.751 -1.355 -1.321 1.00 86.12 137 TYR A N 1
ATOM 1135 C CA . TYR A 1 137 ? -2.338 -0.007 -1.248 1.00 86.12 137 TYR A CA 1
ATOM 1136 C C . TYR A 1 137 ? -1.424 1.009 -0.552 1.00 86.12 137 TYR A C 1
ATOM 1138 O O . TYR A 1 137 ? -1.347 2.160 -0.983 1.00 86.12 137 TYR A O 1
ATOM 1146 N N . LYS A 1 138 ? -0.682 0.593 0.480 1.00 86.75 138 LYS A N 1
ATOM 1147 C CA . LYS A 1 138 ? 0.291 1.448 1.169 1.00 86.75 138 LYS A CA 1
ATOM 1148 C C . LYS A 1 138 ? 1.438 1.876 0.245 1.00 86.75 138 LYS A C 1
ATOM 1150 O O . LYS A 1 138 ? 1.872 3.027 0.313 1.00 86.75 138 LYS A O 1
ATOM 1155 N N . GLU A 1 139 ? 1.907 0.971 -0.610 1.00 85.38 139 GLU A N 1
ATOM 1156 C CA . GLU A 1 139 ? 2.964 1.220 -1.598 1.00 85.38 139 GLU A CA 1
ATOM 1157 C C . GLU A 1 139 ? 2.484 2.057 -2.788 1.00 85.38 139 GLU A C 1
ATOM 1159 O O . GLU A 1 139 ? 3.258 2.859 -3.311 1.00 85.38 139 GLU A O 1
ATOM 1164 N N . LEU A 1 140 ? 1.216 1.917 -3.185 1.00 82.50 140 LEU A N 1
ATOM 1165 C CA . LEU A 1 140 ? 0.620 2.661 -4.298 1.00 82.50 140 LEU A CA 1
ATOM 1166 C C . LEU A 1 140 ? 0.160 4.078 -3.895 1.00 82.50 140 LEU A C 1
ATOM 1168 O O . LEU A 1 140 ? 0.283 5.014 -4.682 1.00 82.50 140 LEU A O 1
ATOM 1172 N N . GLU A 1 141 ? -0.338 4.287 -2.669 1.00 78.19 141 GLU A N 1
ATOM 1173 C CA . GLU A 1 141 ? -0.865 5.581 -2.190 1.00 78.19 141 GLU A CA 1
ATOM 1174 C C . GLU A 1 141 ? 0.182 6.437 -1.438 1.00 78.19 141 GLU A C 1
ATOM 1176 O O . GLU A 1 141 ? -0.155 7.134 -0.484 1.00 78.19 141 GLU A O 1
ATOM 1181 N N . GLN A 1 142 ? 1.457 6.418 -1.859 1.00 63.94 142 GLN A N 1
ATOM 1182 C CA . GLN A 1 142 ? 2.665 6.960 -1.176 1.00 63.94 142 GLN A CA 1
ATOM 1183 C C . GLN A 1 142 ? 2.535 8.293 -0.403 1.00 63.94 142 GLN A C 1
ATOM 1185 O O . GLN A 1 142 ? 3.319 8.540 0.515 1.00 63.94 142 GLN A O 1
ATOM 1190 N N . HIS A 1 143 ? 1.571 9.162 -0.722 1.00 64.06 143 HIS A N 1
ATOM 1191 C CA . HIS A 1 143 ? 1.382 10.458 -0.055 1.00 64.06 143 HIS A CA 1
ATOM 1192 C C . HIS A 1 143 ? -0.021 10.708 0.513 1.00 64.06 143 HIS A C 1
ATOM 1194 O O . HIS A 1 143 ? -0.204 11.661 1.269 1.00 64.06 143 HIS A O 1
ATOM 1200 N N . ALA A 1 144 ? -1.009 9.871 0.195 1.00 70.56 144 ALA A N 1
ATOM 1201 C CA . ALA A 1 144 ? -2.384 10.053 0.639 1.00 70.56 144 ALA A CA 1
ATOM 1202 C C . ALA A 1 144 ? -2.770 8.942 1.619 1.00 70.56 144 ALA A C 1
ATOM 1204 O O . ALA A 1 144 ? -2.471 7.777 1.405 1.00 70.56 144 ALA A O 1
ATOM 1205 N N . ASN A 1 145 ? -3.444 9.299 2.714 1.00 80.31 145 ASN A N 1
ATOM 1206 C CA . ASN A 1 145 ? -4.120 8.340 3.597 1.00 80.31 145 ASN A CA 1
ATOM 1207 C C . ASN A 1 145 ? -3.241 7.255 4.260 1.00 80.31 145 ASN A C 1
ATOM 1209 O O . ASN A 1 145 ? -3.778 6.311 4.829 1.00 80.31 145 ASN A O 1
ATOM 1213 N N . GLN A 1 146 ? -1.917 7.435 4.312 1.00 85.62 146 GLN A N 1
ATOM 1214 C CA . GLN A 1 146 ? -0.978 6.519 4.984 1.00 85.62 146 GLN A CA 1
ATOM 1215 C C . GLN A 1 146 ? -1.380 6.209 6.433 1.00 85.62 146 GLN A C 1
ATOM 1217 O O . GLN A 1 146 ? -1.452 5.047 6.819 1.00 85.62 146 GLN A O 1
ATOM 1222 N N . ALA A 1 147 ? -1.749 7.236 7.206 1.00 87.38 147 ALA A N 1
ATOM 1223 C CA . ALA A 1 147 ? -2.198 7.063 8.589 1.00 87.38 147 ALA A CA 1
ATOM 1224 C C . ALA A 1 147 ? -3.436 6.153 8.709 1.00 87.38 147 ALA A C 1
ATOM 1226 O O . ALA A 1 147 ? -3.559 5.405 9.671 1.00 87.38 147 ALA A O 1
ATOM 1227 N N . TYR A 1 148 ? -4.339 6.177 7.720 1.00 89.31 148 TYR A N 1
ATOM 1228 C CA . TYR A 1 148 ? -5.501 5.286 7.699 1.00 89.31 148 TYR A CA 1
ATOM 1229 C C . TYR A 1 148 ? -5.080 3.840 7.462 1.00 89.31 148 TYR A C 1
ATOM 1231 O O . TYR A 1 148 ? -5.487 2.960 8.215 1.00 89.31 148 TYR A O 1
ATOM 1239 N N . TRP A 1 149 ? -4.239 3.594 6.457 1.00 90.69 149 TRP A N 1
ATOM 1240 C CA . TRP A 1 149 ? -3.780 2.241 6.149 1.00 90.69 149 TRP A CA 1
ATOM 1241 C C . TRP A 1 149 ? -2.936 1.650 7.281 1.00 90.69 149 TRP A C 1
ATOM 1243 O O . TRP A 1 149 ? -3.067 0.467 7.579 1.00 90.69 149 TRP A O 1
ATOM 1253 N N . GLU A 1 150 ? -2.144 2.468 7.976 1.00 91.06 150 GLU A N 1
ATOM 1254 C CA . GLU A 1 150 ? -1.415 2.063 9.184 1.00 91.06 150 GLU A CA 1
ATOM 1255 C C . GLU A 1 150 ? -2.347 1.694 10.343 1.00 91.06 150 GLU A C 1
ATOM 1257 O O . GLU A 1 150 ? -2.119 0.695 11.037 1.00 91.06 150 GLU A O 1
ATOM 1262 N N . ASP A 1 151 ? -3.420 2.460 10.537 1.00 91.00 151 ASP A N 1
ATOM 1263 C CA . ASP A 1 151 ? -4.430 2.171 11.552 1.00 91.00 151 ASP A CA 1
ATOM 1264 C C . ASP A 1 151 ? -5.179 0.871 11.240 1.00 91.00 151 ASP A C 1
ATOM 1266 O O . ASP A 1 151 ? -5.305 0.009 12.113 1.00 91.00 151 ASP A O 1
ATOM 1270 N N . VAL A 1 152 ? -5.611 0.682 9.990 1.00 91.06 152 VAL A N 1
ATOM 1271 C CA . VAL A 1 152 ? -6.271 -0.551 9.531 1.00 91.06 152 VAL A CA 1
ATOM 1272 C C . VAL A 1 152 ? -5.331 -1.750 9.673 1.00 91.06 152 VAL A C 1
ATOM 1274 O O . VAL A 1 152 ? -5.723 -2.766 10.245 1.00 91.06 152 VAL A O 1
ATOM 1277 N N . GLN A 1 153 ? -4.071 -1.622 9.245 1.00 92.62 153 GLN A N 1
ATOM 1278 C CA . GLN A 1 153 ? -3.049 -2.661 9.389 1.00 92.62 153 GLN A CA 1
ATOM 1279 C C . GLN A 1 153 ? -2.861 -3.072 10.856 1.00 92.62 153 GLN A C 1
ATOM 1281 O O . GLN A 1 153 ? -2.796 -4.260 11.171 1.00 92.62 153 GLN A O 1
ATOM 1286 N N . THR A 1 154 ? -2.803 -2.096 11.766 1.00 92.00 154 THR A N 1
ATOM 1287 C CA . THR A 1 154 ? -2.653 -2.354 13.204 1.00 92.00 154 THR A CA 1
ATOM 1288 C C . THR A 1 154 ? -3.841 -3.142 13.762 1.00 92.00 154 THR A C 1
ATOM 1290 O O . THR A 1 154 ? -3.649 -4.035 14.586 1.00 92.00 154 THR A O 1
ATOM 1293 N N . ILE A 1 155 ? -5.063 -2.849 13.306 1.00 90.50 155 ILE A N 1
ATOM 1294 C CA . ILE A 1 155 ? -6.267 -3.574 13.737 1.00 90.50 155 ILE A CA 1
ATOM 1295 C C . ILE A 1 155 ? -6.280 -4.999 13.189 1.00 90.50 155 ILE A C 1
ATOM 1297 O O . ILE A 1 155 ? -6.556 -5.923 13.949 1.00 90.50 155 ILE A O 1
ATOM 1301 N N . VAL A 1 156 ? -5.946 -5.189 11.909 1.00 91.25 156 VAL A N 1
ATOM 1302 C CA . VAL A 1 156 ? -5.873 -6.522 11.288 1.00 91.25 156 VAL A CA 1
ATOM 1303 C C . VAL A 1 156 ? -4.875 -7.407 12.037 1.00 91.25 156 VAL A C 1
ATOM 1305 O O . VAL A 1 156 ? -5.203 -8.538 12.383 1.00 91.25 156 VAL A O 1
ATOM 1308 N N . LEU A 1 157 ? -3.692 -6.882 12.376 1.00 90.25 157 LEU A N 1
ATOM 1309 C CA . LEU A 1 157 ? -2.685 -7.616 13.151 1.00 90.25 157 LEU A CA 1
ATOM 1310 C C . LEU A 1 157 ? -3.174 -8.013 14.555 1.00 90.25 157 LEU A C 1
ATOM 1312 O O . LEU A 1 157 ? -2.853 -9.105 15.026 1.00 90.25 157 LEU A O 1
ATOM 1316 N N . ASP A 1 158 ? -3.950 -7.155 15.222 1.00 88.56 158 ASP A N 1
ATOM 1317 C CA . ASP A 1 158 ? -4.538 -7.456 16.534 1.00 88.56 158 ASP A CA 1
ATOM 1318 C C . ASP A 1 158 ? -5.618 -8.542 16.450 1.00 88.56 158 ASP A C 1
ATOM 1320 O O . ASP A 1 158 ? -5.592 -9.484 17.243 1.00 88.56 158 ASP A O 1
ATOM 1324 N N . GLU A 1 159 ? -6.528 -8.458 15.476 1.00 87.50 159 GLU A N 1
ATOM 1325 C CA . GLU A 1 159 ? -7.560 -9.483 15.254 1.00 87.50 159 GLU A CA 1
ATOM 1326 C C . GLU A 1 159 ? -6.944 -10.843 14.911 1.00 87.50 159 GLU A C 1
ATOM 1328 O O . GLU A 1 159 ? -7.308 -11.871 15.485 1.00 87.50 159 GLU A O 1
ATOM 1333 N N . LEU A 1 160 ? -5.914 -10.849 14.069 1.00 87.62 160 LEU A N 1
ATOM 1334 C CA . LEU A 1 160 ? -5.150 -12.046 13.733 1.00 87.62 160 LEU A CA 1
ATOM 1335 C C . LEU A 1 160 ? -4.443 -12.614 14.981 1.00 87.62 160 LEU A C 1
ATOM 1337 O O . LEU A 1 160 ? -4.462 -13.822 15.232 1.00 87.62 160 LEU A O 1
ATOM 1341 N N . GLY A 1 161 ? -3.892 -11.743 15.832 1.00 83.94 161 GLY A N 1
ATOM 1342 C CA . GLY A 1 161 ? -3.347 -12.116 17.136 1.00 83.94 161 GLY A CA 1
ATOM 1343 C C . GLY A 1 161 ? -4.385 -12.757 18.066 1.00 83.94 161 GLY A C 1
ATOM 1344 O O . GLY A 1 161 ? -4.073 -13.744 18.735 1.00 83.94 161 GLY A O 1
ATOM 1345 N N . LYS A 1 162 ? -5.625 -12.250 18.097 1.00 82.44 162 LYS A N 1
ATOM 1346 C CA . LYS A 1 162 ? -6.729 -12.841 18.876 1.00 82.44 162 LYS A CA 1
ATOM 1347 C C . LYS A 1 162 ? -7.118 -14.219 18.350 1.00 82.44 162 LYS A C 1
ATOM 1349 O O . LYS A 1 162 ? -7.192 -15.153 19.146 1.00 82.44 162 LYS A O 1
ATOM 1354 N N . LEU A 1 163 ? -7.280 -14.375 17.036 1.00 84.75 163 LEU A N 1
ATOM 1355 C CA . LEU A 1 163 ? -7.614 -15.665 16.421 1.00 84.75 163 LEU A CA 1
ATOM 1356 C C . LEU A 1 163 ? -6.523 -16.714 16.661 1.00 84.75 163 LEU A C 1
ATOM 1358 O O . LEU A 1 163 ? -6.826 -17.859 16.993 1.00 84.75 163 LEU A O 1
ATOM 1362 N N . ARG A 1 164 ? -5.244 -16.325 16.580 1.00 83.12 164 ARG A N 1
ATOM 1363 C CA . ARG A 1 164 ? -4.120 -17.219 16.905 1.00 83.12 164 ARG A CA 1
ATOM 1364 C C . ARG A 1 164 ? -4.144 -17.664 18.370 1.00 83.12 164 ARG A C 1
ATOM 1366 O O . ARG A 1 164 ? -3.912 -18.841 18.640 1.00 83.12 164 ARG A O 1
ATOM 1373 N N . ARG A 1 165 ? -4.476 -16.765 19.307 1.00 77.25 165 ARG A N 1
ATOM 1374 C CA . ARG A 1 165 ? -4.639 -17.107 20.735 1.00 77.25 165 ARG A CA 1
ATOM 1375 C C . ARG A 1 165 ? -5.803 -18.073 20.972 1.00 77.25 165 ARG A C 1
ATOM 1377 O O . ARG A 1 165 ? -5.647 -19.021 21.735 1.00 77.25 165 ARG A O 1
ATOM 1384 N N . GLN A 1 166 ? -6.927 -17.868 20.289 1.00 76.56 166 GLN A N 1
ATOM 1385 C CA . GLN A 1 166 ? -8.111 -18.730 20.392 1.00 76.56 166 GLN A CA 1
ATOM 1386 C C . GLN A 1 166 ? -7.887 -20.119 19.776 1.00 76.56 166 GLN A C 1
ATOM 1388 O O . GLN A 1 166 ? -8.371 -21.115 20.306 1.00 76.56 166 GLN A O 1
ATOM 1393 N N . SER A 1 167 ? -7.131 -20.204 18.677 1.00 75.62 167 SER A N 1
ATOM 1394 C CA . SER A 1 167 ? -6.862 -21.464 17.973 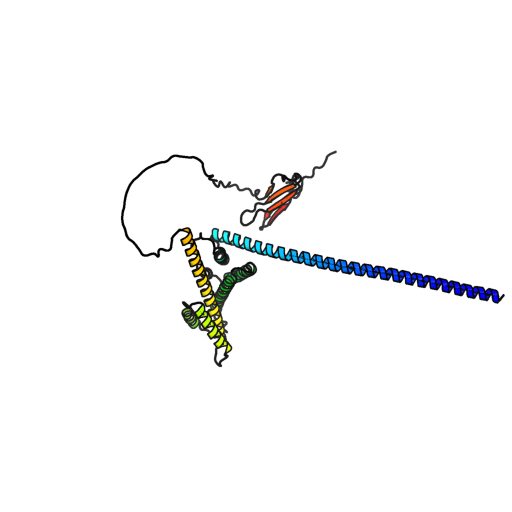1.00 75.62 167 SER A CA 1
ATOM 1395 C C . SER A 1 167 ? -5.782 -22.323 18.656 1.00 75.62 167 SER A C 1
ATOM 1397 O O . SER A 1 167 ? -5.800 -23.547 18.537 1.00 75.62 167 SER A O 1
ATOM 1399 N N . ALA A 1 168 ? -4.868 -21.712 19.423 1.00 67.88 168 ALA A N 1
ATOM 1400 C CA . ALA A 1 168 ? -3.781 -22.407 20.121 1.00 67.88 168 ALA A CA 1
ATOM 1401 C C . ALA A 1 168 ? -3.712 -22.081 21.634 1.00 67.88 168 ALA A C 1
ATOM 1403 O O . ALA A 1 168 ? -2.717 -21.522 22.103 1.00 67.88 168 ALA A O 1
ATOM 1404 N N . PRO A 1 169 ? -4.704 -22.501 22.445 1.00 61.47 169 PRO A N 1
ATOM 1405 C CA . PRO A 1 169 ? -4.743 -22.217 23.887 1.00 61.47 169 PRO A CA 1
ATOM 1406 C C . PRO A 1 169 ? -3.631 -22.905 24.711 1.00 61.47 169 PRO A C 1
ATOM 1408 O O . PRO A 1 169 ? -3.452 -22.597 25.892 1.00 61.47 169 PRO A O 1
ATOM 1411 N N . GLY A 1 170 ? -2.882 -23.845 24.115 1.00 55.34 170 GLY A N 1
ATOM 1412 C CA . GLY A 1 170 ? -1.876 -24.676 24.790 1.00 55.34 170 GLY A CA 1
ATOM 1413 C C . GLY A 1 170 ? -0.417 -24.211 24.676 1.00 55.34 170 GLY A C 1
ATOM 1414 O O . GLY A 1 170 ? 0.414 -24.659 25.464 1.00 55.34 170 GLY A O 1
ATOM 1415 N N . LEU A 1 171 ? -0.078 -23.304 23.751 1.00 55.31 171 LEU A N 1
ATOM 1416 C CA . LEU A 1 171 ? 1.300 -22.823 23.545 1.00 55.31 171 LEU A CA 1
ATOM 1417 C C . LEU A 1 171 ? 1.607 -21.627 24.471 1.00 55.31 171 LEU A C 1
ATOM 1419 O O . LEU A 1 171 ? 1.949 -20.530 24.038 1.00 55.31 171 LEU A O 1
ATOM 1423 N N . ARG A 1 172 ? 1.404 -21.806 25.780 1.00 51.44 172 ARG A N 1
ATOM 1424 C CA . ARG A 1 172 ? 1.522 -20.722 26.765 1.00 51.44 172 ARG A CA 1
ATOM 1425 C C . ARG A 1 172 ? 2.975 -20.295 26.968 1.00 51.44 172 ARG A C 1
ATOM 1427 O O . ARG A 1 172 ? 3.720 -20.929 27.711 1.00 51.44 172 ARG A O 1
ATOM 1434 N N . ARG A 1 173 ? 3.338 -19.164 26.362 1.00 51.81 173 ARG A N 1
ATOM 1435 C CA . ARG A 1 173 ? 4.456 -18.318 26.810 1.00 51.81 173 ARG A CA 1
ATOM 1436 C C . ARG A 1 173 ? 4.087 -16.835 26.981 1.00 51.81 173 ARG A C 1
ATOM 1438 O O . ARG A 1 173 ? 4.972 -16.053 27.292 1.00 51.81 173 ARG A O 1
ATOM 1445 N N . ASP A 1 174 ? 2.802 -16.488 26.860 1.00 50.19 174 ASP A N 1
ATOM 1446 C CA . ASP A 1 174 ? 2.257 -15.161 27.181 1.00 50.19 174 ASP A CA 1
ATOM 1447 C C . ASP A 1 174 ? 1.261 -15.287 28.341 1.00 50.19 174 ASP A C 1
ATOM 1449 O O . ASP A 1 174 ? 0.206 -15.914 28.229 1.00 50.19 174 ASP A O 1
ATOM 1453 N N . GLY A 1 175 ? 1.651 -14.762 29.500 1.00 51.41 175 GLY A N 1
ATOM 1454 C CA . GLY A 1 175 ? 0.999 -14.963 30.792 1.00 51.41 175 GLY A CA 1
ATOM 1455 C C . GLY A 1 175 ? -0.156 -14.007 31.082 1.00 51.41 175 GLY A C 1
ATOM 1456 O O . GLY A 1 175 ? -0.086 -13.268 32.056 1.00 51.41 175 GLY A O 1
ATOM 1457 N N . VAL A 1 176 ? -1.242 -14.030 30.301 1.00 57.31 176 VAL A N 1
ATOM 1458 C CA . VAL A 1 176 ? -2.455 -13.266 30.658 1.00 57.31 176 VAL A CA 1
ATOM 1459 C C . VAL A 1 176 ? -3.703 -14.143 30.618 1.00 57.31 176 VAL A C 1
ATOM 1461 O O . VAL A 1 176 ? -3.984 -14.813 29.627 1.00 57.31 176 VAL A O 1
ATOM 1464 N N . HIS A 1 177 ? -4.462 -14.134 31.715 1.00 55.38 177 HIS A N 1
ATOM 1465 C CA . HIS A 1 177 ? -5.798 -14.719 31.782 1.00 55.38 177 HIS A CA 1
ATOM 1466 C C . HIS A 1 177 ? -6.759 -13.911 30.898 1.00 55.38 177 HIS A C 1
ATOM 1468 O O . HIS A 1 177 ? -6.867 -12.700 31.058 1.00 55.38 177 HIS A O 1
ATOM 1474 N N . GLU A 1 178 ? -7.494 -14.584 30.011 1.00 60.91 178 GLU A N 1
ATOM 1475 C CA . GLU A 1 178 ? -8.505 -13.995 29.112 1.00 60.91 178 GLU A CA 1
ATOM 1476 C C . GLU A 1 178 ? -9.528 -13.107 29.851 1.00 60.91 178 GLU A C 1
ATOM 1478 O O . GLU A 1 178 ? -9.910 -12.056 29.351 1.00 60.91 178 GLU A O 1
ATOM 1483 N N . ALA A 1 179 ? -9.837 -13.432 31.112 1.00 60.50 179 ALA A N 1
ATOM 1484 C CA . ALA A 1 179 ? -10.681 -12.618 31.990 1.00 60.50 179 ALA A CA 1
ATOM 1485 C C . ALA A 1 179 ? -10.140 -11.195 32.250 1.00 60.50 179 ALA A C 1
ATOM 1487 O O . ALA A 1 179 ? -10.912 -10.247 32.333 1.00 60.50 179 ALA A O 1
ATOM 1488 N N . VAL A 1 180 ? -8.816 -11.022 32.345 1.00 63.94 180 VAL A N 1
ATOM 1489 C CA . VAL A 1 180 ? -8.199 -9.695 32.528 1.00 63.94 180 VAL A CA 1
ATOM 1490 C C . VAL A 1 180 ? -8.230 -8.907 31.218 1.00 63.94 180 VAL A C 1
ATOM 1492 O O . VAL A 1 180 ? -8.327 -7.684 31.243 1.00 63.94 180 VAL A O 1
ATOM 1495 N N . ALA A 1 181 ? -8.189 -9.588 30.069 1.00 66.06 181 ALA A N 1
ATOM 1496 C CA . ALA A 1 181 ? -8.281 -8.934 28.768 1.00 66.06 181 ALA A CA 1
ATOM 1497 C C . ALA A 1 181 ? -9.660 -8.287 28.559 1.00 66.06 181 ALA A C 1
ATOM 1499 O O . ALA A 1 181 ? -9.727 -7.157 28.077 1.00 66.06 181 ALA A O 1
ATOM 1500 N N . ASP A 1 182 ? -10.745 -8.940 28.982 1.00 68.88 182 ASP A N 1
ATOM 1501 C CA . ASP A 1 182 ? -12.099 -8.387 28.873 1.00 68.88 182 ASP A CA 1
ATOM 1502 C C . ASP A 1 182 ? -12.288 -7.128 29.729 1.00 68.88 182 ASP A C 1
ATOM 1504 O O . ASP A 1 182 ? -12.751 -6.104 29.214 1.00 68.88 182 ASP A O 1
ATOM 1508 N N . ASP A 1 183 ? -11.843 -7.150 30.988 1.00 72.44 183 ASP A N 1
ATOM 1509 C CA . ASP A 1 183 ? -11.873 -5.984 31.882 1.00 72.44 183 ASP A CA 1
ATOM 1510 C C . ASP A 1 183 ? -11.029 -4.829 31.327 1.00 72.44 183 ASP A C 1
ATOM 1512 O O . ASP A 1 183 ? -11.447 -3.669 31.312 1.00 72.44 183 ASP A O 1
ATOM 1516 N N . VAL A 1 184 ? -9.853 -5.145 30.785 1.00 72.50 184 VAL A N 1
ATOM 1517 C CA . VAL A 1 184 ? -8.978 -4.184 30.110 1.00 72.50 184 VAL A CA 1
ATOM 1518 C C . VAL A 1 184 ? -9.656 -3.587 28.872 1.00 72.50 184 VAL A C 1
ATOM 1520 O O . VAL A 1 184 ? -9.608 -2.369 28.674 1.00 72.50 184 VAL A O 1
ATOM 1523 N N . THR A 1 185 ? -10.355 -4.391 28.064 1.00 74.56 185 THR A N 1
ATOM 1524 C CA . THR A 1 185 ? -11.106 -3.860 26.917 1.00 74.56 185 THR A CA 1
ATOM 1525 C C . THR A 1 185 ? -12.257 -2.961 27.363 1.00 74.56 185 THR A C 1
ATOM 1527 O O . THR A 1 185 ? -12.511 -1.950 26.708 1.00 74.56 185 THR A O 1
ATOM 1530 N N . GLN A 1 186 ? -12.925 -3.255 28.486 1.00 77.44 186 GLN A N 1
ATOM 1531 C CA . GLN A 1 186 ? -13.925 -2.356 29.071 1.00 77.44 186 GLN A CA 1
ATOM 1532 C C . GLN A 1 186 ? -13.302 -1.042 29.542 1.00 77.44 186 GLN A C 1
ATOM 1534 O O . GLN A 1 186 ? -13.847 0.022 29.263 1.00 77.44 186 GLN A O 1
ATOM 1539 N N . ILE A 1 187 ? -12.123 -1.097 30.162 1.00 77.19 187 ILE A N 1
ATOM 1540 C CA . ILE A 1 187 ? -11.362 0.085 30.584 1.00 77.19 187 ILE A CA 1
ATOM 154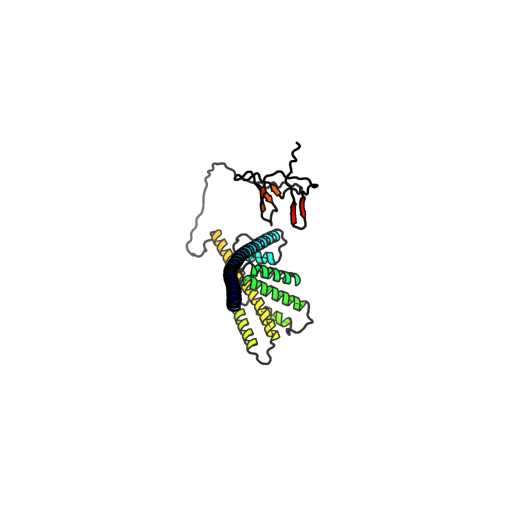1 C C . ILE A 1 187 ? -10.957 0.956 29.382 1.00 77.19 187 ILE A C 1
ATOM 1543 O O . ILE A 1 187 ? -10.759 2.162 29.545 1.00 77.19 187 ILE A O 1
ATOM 1547 N N . PHE A 1 188 ? -10.813 0.383 28.185 1.00 75.88 188 PHE A N 1
ATOM 1548 C CA . PHE A 1 188 ? -10.496 1.122 26.957 1.00 75.88 188 PHE A CA 1
ATOM 1549 C C . PHE A 1 188 ? -11.726 1.589 26.168 1.00 75.88 188 PHE A C 1
ATOM 1551 O O . PHE A 1 188 ? -11.614 2.523 25.368 1.00 75.88 188 PHE A O 1
ATOM 1558 N N . LYS A 1 189 ? -12.906 1.001 26.390 1.00 75.12 189 LYS A N 1
ATOM 1559 C CA . LYS A 1 189 ? -14.156 1.429 25.748 1.00 75.12 189 LYS A CA 1
ATOM 1560 C C . LYS A 1 189 ? -14.571 2.811 26.275 1.00 75.12 189 LYS A C 1
ATOM 1562 O O . LYS A 1 189 ? -14.769 3.004 27.466 1.00 75.12 189 LYS A O 1
ATOM 1567 N N . GLY A 1 190 ? -14.714 3.779 25.367 1.00 73.50 190 GLY A N 1
ATOM 1568 C CA . GLY A 1 190 ? -15.202 5.131 25.681 1.00 73.50 190 GLY A CA 1
ATOM 1569 C C . GLY A 1 190 ? -14.127 6.163 26.042 1.00 73.50 190 GLY A C 1
ATOM 1570 O O . GLY A 1 190 ? -14.467 7.318 26.279 1.00 73.50 190 GLY A O 1
ATOM 1571 N N . LYS A 1 191 ? -12.840 5.791 26.043 1.00 79.25 191 LYS A N 1
ATOM 1572 C CA . LYS A 1 191 ? -11.732 6.747 26.201 1.00 79.25 191 LYS A CA 1
ATOM 1573 C C . LYS A 1 191 ? -11.421 7.467 24.891 1.00 79.25 191 LYS A C 1
ATOM 1575 O O . LYS A 1 191 ? -11.525 6.879 23.816 1.00 79.25 191 LYS A O 1
ATOM 1580 N N . THR A 1 192 ? -11.004 8.728 24.986 1.00 80.69 192 THR A N 1
ATOM 1581 C CA . THR A 1 192 ? -10.592 9.526 23.818 1.00 80.69 192 THR A CA 1
ATOM 1582 C C . THR A 1 192 ? -9.176 9.161 23.363 1.00 80.69 192 THR A C 1
ATOM 1584 O O . THR A 1 192 ? -8.373 8.660 24.155 1.00 80.69 192 THR A O 1
ATOM 1587 N N . GLY A 1 193 ? -8.829 9.451 22.102 1.00 77.75 193 GLY A N 1
ATOM 1588 C CA . GLY A 1 193 ? -7.485 9.191 21.566 1.00 77.75 193 GLY A CA 1
ATOM 1589 C C . GLY A 1 193 ? -6.358 9.779 22.429 1.00 77.75 193 GLY A C 1
ATOM 1590 O O . GLY A 1 193 ? -5.387 9.087 22.728 1.00 77.75 193 GLY A O 1
ATOM 1591 N N . ALA A 1 194 ? -6.539 11.002 22.940 1.00 81.56 194 ALA A N 1
ATOM 1592 C CA . ALA A 1 194 ? -5.573 11.666 23.822 1.00 81.56 194 ALA A CA 1
ATOM 1593 C C . ALA A 1 194 ? -5.398 10.957 25.181 1.00 81.56 194 ALA A C 1
ATOM 1595 O O . ALA A 1 194 ? -4.293 10.870 25.715 1.00 81.56 194 ALA A O 1
ATOM 1596 N N . GLN A 1 195 ? -6.478 10.407 25.747 1.00 85.44 195 GLN A N 1
ATOM 1597 C CA . GLN A 1 195 ? -6.408 9.636 26.993 1.00 85.44 195 GLN A CA 1
ATOM 1598 C C . GLN A 1 195 ? -5.681 8.301 26.787 1.00 85.44 195 GLN A C 1
ATOM 1600 O O . GLN A 1 195 ? -4.936 7.864 27.664 1.00 85.44 195 GLN A O 1
ATOM 1605 N N . LEU A 1 196 ? -5.868 7.660 25.629 1.00 85.81 196 LEU A N 1
ATOM 1606 C CA . LEU A 1 196 ? -5.153 6.432 25.268 1.00 85.81 196 LEU A CA 1
ATOM 1607 C C . LEU A 1 196 ? -3.654 6.687 25.048 1.00 85.81 196 LEU A C 1
ATOM 1609 O O . LEU A 1 196 ? -2.842 5.847 25.424 1.00 85.81 196 LEU A O 1
ATOM 1613 N N . GLU A 1 197 ? -3.271 7.851 24.518 1.00 84.94 197 GLU A N 1
ATOM 1614 C CA . GLU A 1 197 ? -1.864 8.264 24.395 1.00 84.94 197 GLU A CA 1
ATOM 1615 C C . GLU A 1 197 ? -1.200 8.495 25.752 1.00 84.94 197 GLU A C 1
ATOM 1617 O O . GLU A 1 197 ? -0.088 8.020 25.988 1.00 84.94 197 GLU A O 1
ATOM 1622 N N . ALA A 1 198 ? -1.900 9.149 26.681 1.00 87.69 198 ALA A N 1
ATOM 1623 C CA . ALA A 1 198 ? -1.409 9.307 28.046 1.00 87.69 198 ALA A CA 1
ATOM 1624 C C . ALA A 1 198 ? -1.208 7.945 28.738 1.00 87.69 198 ALA A C 1
ATOM 1626 O O . ALA A 1 198 ? -0.202 7.735 29.416 1.00 87.69 198 ALA A O 1
ATOM 1627 N N . LEU A 1 199 ? -2.131 6.997 28.532 1.00 86.31 199 LEU A N 1
ATOM 1628 C CA . LEU A 1 199 ? -2.002 5.626 29.040 1.00 86.31 199 LEU A CA 1
ATOM 1629 C C . LEU A 1 199 ? -0.842 4.869 28.381 1.00 86.31 199 LEU A C 1
ATOM 1631 O O . LEU A 1 199 ? -0.138 4.131 29.068 1.00 86.31 199 LEU A O 1
ATOM 1635 N N . GLN A 1 200 ? -0.601 5.085 27.084 1.00 86.88 200 GLN A N 1
ATOM 1636 C CA . GLN A 1 200 ? 0.538 4.505 26.371 1.00 86.88 200 GLN A CA 1
ATOM 1637 C C . GLN A 1 200 ? 1.858 4.955 27.002 1.00 86.88 200 GLN A C 1
ATOM 1639 O O . GLN A 1 200 ? 2.676 4.113 27.368 1.00 86.88 200 GLN A O 1
ATOM 1644 N N . ALA A 1 201 ? 2.028 6.263 27.210 1.00 88.50 201 ALA A N 1
ATOM 1645 C CA . ALA A 1 201 ? 3.231 6.818 27.825 1.00 88.50 201 ALA A CA 1
ATOM 1646 C C . ALA A 1 201 ? 3.451 6.284 29.252 1.00 88.50 201 ALA A C 1
ATOM 1648 O O . ALA A 1 201 ? 4.580 5.987 29.647 1.00 88.50 201 ALA A O 1
ATOM 1649 N N . GLN A 1 202 ? 2.373 6.107 30.024 1.00 86.88 202 GLN A N 1
ATOM 1650 C CA . GLN A 1 202 ? 2.447 5.518 31.363 1.00 86.88 202 GLN A CA 1
ATOM 1651 C C . GLN A 1 202 ? 2.900 4.053 31.329 1.00 86.88 202 GLN A C 1
ATOM 1653 O O . GLN A 1 202 ? 3.743 3.664 32.136 1.00 86.88 202 GLN A O 1
ATOM 1658 N N . ILE A 1 203 ? 2.374 3.245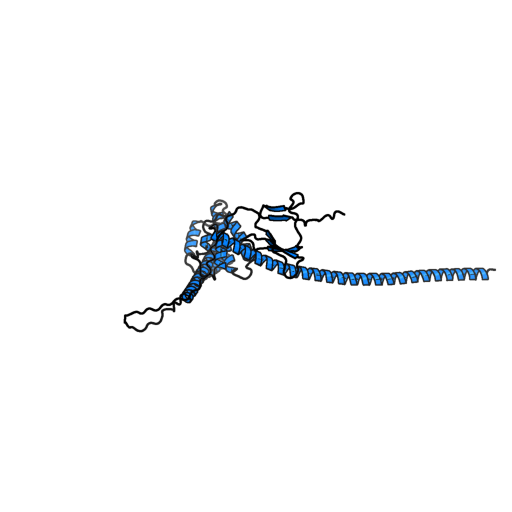 30.405 1.00 85.69 203 ILE A N 1
ATOM 1659 C CA . ILE A 1 203 ? 2.750 1.832 30.256 1.00 85.69 203 ILE A CA 1
ATOM 1660 C C . ILE A 1 203 ? 4.198 1.707 29.768 1.00 85.69 203 ILE A C 1
ATOM 1662 O O . ILE A 1 203 ? 4.971 0.943 30.340 1.00 85.69 203 ILE A O 1
ATOM 1666 N N . GLU A 1 204 ? 4.607 2.503 28.782 1.00 88.31 204 GLU A N 1
ATOM 1667 C CA . GLU A 1 204 ? 5.986 2.516 28.278 1.00 88.31 204 GLU A CA 1
ATOM 1668 C C . GLU A 1 204 ? 6.985 2.921 29.369 1.00 88.31 204 GLU A C 1
ATOM 1670 O O . GLU A 1 204 ? 8.027 2.283 29.520 1.00 88.31 204 GLU A O 1
ATOM 1675 N N . HIS A 1 205 ? 6.640 3.906 30.205 1.00 87.00 205 HIS A N 1
ATOM 1676 C CA . HIS A 1 205 ? 7.441 4.269 31.375 1.00 87.00 205 HIS A CA 1
ATOM 1677 C C . HIS A 1 205 ? 7.503 3.136 32.419 1.00 87.00 205 HIS A C 1
ATOM 1679 O O . HIS A 1 205 ? 8.513 2.962 33.106 1.00 87.00 205 HIS A O 1
ATOM 1685 N N . LYS A 1 206 ? 6.431 2.351 32.587 1.00 83.81 206 LYS A N 1
ATOM 1686 C CA . LYS A 1 206 ? 6.416 1.192 33.500 1.00 83.81 206 LYS A CA 1
ATOM 1687 C C . LYS A 1 206 ? 7.294 0.047 32.990 1.00 83.81 206 LYS A C 1
ATOM 1689 O O . LYS A 1 206 ? 7.952 -0.592 33.807 1.00 83.81 206 LYS A O 1
ATOM 1694 N N . ILE A 1 207 ? 7.343 -0.164 31.674 1.00 84.62 207 ILE A N 1
ATOM 1695 C CA . ILE A 1 207 ? 8.215 -1.155 31.026 1.00 84.62 207 ILE A CA 1
ATOM 1696 C C . ILE A 1 207 ? 9.685 -0.708 31.092 1.00 84.62 207 ILE A C 1
ATOM 1698 O O . ILE A 1 207 ? 10.556 -1.491 31.474 1.00 84.62 207 ILE A O 1
ATOM 1702 N N . SER A 1 208 ? 9.979 0.557 30.768 1.00 83.12 208 SER A N 1
ATOM 1703 C CA . SER A 1 208 ? 11.353 1.082 30.736 1.00 83.12 208 SER A CA 1
ATOM 1704 C C . SER A 1 208 ? 11.980 1.214 32.123 1.00 83.12 208 SER A C 1
ATOM 1706 O O . SER A 1 208 ? 13.177 0.981 32.284 1.00 83.12 208 SER A O 1
ATOM 1708 N N . GLY A 1 209 ? 11.169 1.516 33.141 1.00 82.56 209 GLY A N 1
ATOM 1709 C CA . GLY A 1 209 ? 11.613 1.664 34.523 1.00 82.56 209 GLY A CA 1
ATOM 1710 C C . GLY A 1 209 ? 12.105 0.376 35.190 1.00 82.56 209 GLY A C 1
ATOM 1711 O O . GLY A 1 209 ? 12.561 0.478 36.326 1.00 82.56 209 GLY A O 1
ATOM 1712 N N . LYS A 1 210 ? 11.987 -0.796 34.527 1.00 68.00 210 LYS A N 1
ATOM 1713 C CA . LYS A 1 210 ? 12.457 -2.132 34.965 1.00 68.00 210 LYS A CA 1
ATOM 1714 C C . LYS A 1 210 ? 12.483 -2.296 36.491 1.00 68.00 210 LYS A C 1
ATOM 1716 O O . LYS A 1 210 ? 13.508 -2.629 37.078 1.00 68.00 210 LYS A O 1
ATOM 1721 N N . LYS A 1 211 ? 11.353 -2.024 37.151 1.00 68.12 211 LYS A N 1
ATOM 1722 C CA . LYS A 1 211 ? 11.217 -2.322 38.579 1.00 68.12 211 LYS A CA 1
ATOM 1723 C C . LYS A 1 211 ? 11.152 -3.836 38.749 1.00 68.12 211 LYS A C 1
ATOM 1725 O O . LYS A 1 211 ? 10.425 -4.502 38.012 1.00 68.12 211 LYS A O 1
ATOM 1730 N N . ASP A 1 212 ? 11.888 -4.360 39.722 1.00 58.62 212 ASP A N 1
ATOM 1731 C CA . ASP A 1 212 ? 11.864 -5.783 40.053 1.00 58.62 212 ASP A CA 1
ATOM 1732 C C . ASP A 1 212 ? 10.423 -6.242 40.337 1.00 58.62 212 ASP A C 1
ATOM 1734 O O . ASP A 1 212 ? 9.696 -5.613 41.110 1.00 58.62 212 ASP A O 1
ATOM 1738 N N . GLY A 1 213 ? 9.996 -7.317 39.666 1.00 69.88 213 GLY A N 1
ATOM 1739 C CA . GLY A 1 213 ? 8.648 -7.890 39.784 1.00 69.88 213 GLY A CA 1
ATOM 1740 C C . GLY A 1 213 ? 7.622 -7.423 38.742 1.00 69.88 213 GLY A C 1
ATOM 1741 O O . GLY A 1 213 ? 6.458 -7.807 38.833 1.00 69.88 213 GLY A O 1
ATOM 1742 N N . VAL A 1 214 ? 8.013 -6.613 37.753 1.00 76.75 214 VAL A N 1
ATOM 1743 C CA . VAL A 1 214 ? 7.131 -6.229 36.638 1.00 76.75 214 VAL A CA 1
ATOM 1744 C C . VAL A 1 214 ? 7.107 -7.333 35.574 1.00 76.75 214 VAL A C 1
ATOM 1746 O O . VAL A 1 214 ? 8.136 -7.658 34.986 1.00 76.75 214 VAL A O 1
ATOM 1749 N N . ASP A 1 215 ? 5.924 -7.885 35.302 1.00 78.25 215 ASP A N 1
ATOM 1750 C CA . ASP A 1 215 ? 5.695 -8.866 34.233 1.00 78.25 215 ASP A CA 1
ATOM 1751 C C . ASP A 1 215 ? 5.760 -8.190 32.851 1.00 78.25 215 ASP A C 1
ATOM 1753 O O . ASP A 1 215 ? 4.774 -7.662 32.339 1.00 78.25 215 ASP A O 1
ATOM 1757 N N . VAL A 1 216 ? 6.963 -8.133 32.277 1.00 80.00 216 VAL A N 1
ATOM 1758 C CA . VAL A 1 216 ? 7.225 -7.492 30.978 1.00 80.00 216 VAL A CA 1
ATOM 1759 C C . VAL A 1 216 ? 6.348 -8.075 29.851 1.00 80.00 216 VAL A C 1
ATOM 1761 O O . VAL A 1 216 ? 5.709 -7.269 29.175 1.00 80.00 216 VAL A O 1
ATOM 1764 N N . PRO A 1 217 ? 6.210 -9.409 29.686 1.00 79.62 217 PRO A N 1
ATOM 1765 C CA . PRO A 1 217 ? 5.275 -10.005 28.722 1.00 79.62 217 PRO A CA 1
ATOM 1766 C C . PRO A 1 217 ? 3.826 -9.522 28.866 1.00 79.62 217 PRO A C 1
ATOM 1768 O O . PRO A 1 217 ? 3.175 -9.191 27.872 1.00 79.62 217 PRO A O 1
ATOM 1771 N N . TYR A 1 218 ? 3.317 -9.409 30.099 1.00 80.31 218 TYR A N 1
ATOM 1772 C CA . TYR A 1 218 ? 1.978 -8.861 30.341 1.00 80.31 218 TYR A CA 1
ATOM 1773 C C . TYR A 1 218 ? 1.861 -7.424 29.812 1.00 80.31 218 TYR A C 1
ATOM 1775 O O . TYR A 1 218 ? 0.943 -7.121 29.047 1.00 80.31 218 TYR A O 1
ATOM 1783 N N . TRP A 1 219 ? 2.805 -6.543 30.153 1.00 81.69 219 TRP A N 1
ATOM 1784 C CA . TRP A 1 219 ? 2.765 -5.144 29.710 1.00 81.69 219 TRP A CA 1
ATOM 1785 C C . TRP A 1 219 ? 3.007 -4.979 28.206 1.00 81.69 219 TRP A C 1
ATOM 1787 O O . TRP A 1 219 ? 2.427 -4.080 27.600 1.00 81.69 219 TRP A O 1
ATOM 1797 N N . GLU A 1 220 ? 3.802 -5.849 27.584 1.00 81.88 220 GLU A N 1
ATOM 1798 C CA . GLU A 1 220 ? 3.988 -5.892 26.129 1.00 81.88 220 GLU A CA 1
ATOM 1799 C C . GLU A 1 220 ? 2.700 -6.314 25.409 1.00 81.88 220 GLU A C 1
ATOM 1801 O O . GLU A 1 220 ? 2.291 -5.668 24.437 1.00 81.88 220 GLU A O 1
ATOM 1806 N N . SER A 1 221 ? 2.002 -7.332 25.926 1.00 79.25 221 SER A N 1
ATOM 1807 C CA . SER A 1 221 ? 0.703 -7.759 25.394 1.00 79.25 221 SER A CA 1
ATOM 1808 C C . SER A 1 221 ? -0.370 -6.673 25.561 1.00 79.25 221 SER A C 1
ATOM 1810 O O . SER A 1 221 ? -1.127 -6.393 24.627 1.00 79.25 221 SER A O 1
ATOM 1812 N N . LEU A 1 222 ? -0.375 -5.976 26.703 1.00 83.50 222 LEU A N 1
ATOM 1813 C CA . LEU A 1 222 ? -1.266 -4.850 26.974 1.00 83.50 222 LEU A CA 1
ATOM 1814 C C . LEU A 1 222 ? -0.971 -3.664 26.050 1.00 83.50 222 LEU A C 1
ATOM 1816 O O . LEU A 1 222 ? -1.892 -3.025 25.544 1.00 83.50 222 LEU A O 1
ATOM 1820 N N . LEU A 1 223 ? 0.307 -3.378 25.797 1.00 84.81 223 LEU A N 1
ATOM 1821 C CA . LEU A 1 223 ? 0.731 -2.325 24.880 1.00 84.81 223 LEU A CA 1
ATOM 1822 C C . LEU A 1 223 ? 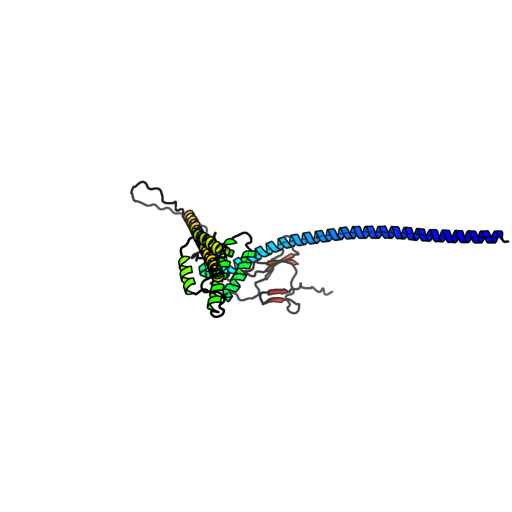0.302 -2.632 23.438 1.00 84.81 223 LEU A C 1
ATOM 1824 O O . LEU A 1 223 ? -0.123 -1.726 22.721 1.00 84.81 223 LEU A O 1
ATOM 1828 N N . SER A 1 224 ? 0.377 -3.896 23.013 1.00 84.06 224 SER A N 1
ATOM 1829 C CA . SER A 1 224 ? -0.128 -4.339 21.707 1.00 84.06 224 SER A CA 1
ATOM 1830 C C . SER A 1 224 ? -1.642 -4.112 21.580 1.00 84.06 224 SER A C 1
ATOM 1832 O O . SER A 1 224 ? -2.088 -3.462 20.631 1.00 84.06 224 SER A O 1
ATOM 1834 N N . GLN A 1 225 ? -2.423 -4.525 22.585 1.00 83.62 225 GLN A N 1
ATOM 1835 C CA . GLN A 1 225 ? -3.873 -4.294 22.625 1.00 83.62 225 GLN A CA 1
ATOM 1836 C C . GLN A 1 225 ? -4.222 -2.798 22.650 1.00 83.62 225 GLN A C 1
ATOM 1838 O O . GLN A 1 225 ? -5.131 -2.350 21.947 1.00 83.62 225 GLN A O 1
ATOM 1843 N N . LEU A 1 226 ? -3.478 -1.995 23.417 1.00 86.88 226 LEU A N 1
ATOM 1844 C CA . LEU A 1 226 ? -3.667 -0.547 23.489 1.00 86.88 226 LEU A CA 1
ATOM 1845 C C . LEU A 1 226 ? -3.432 0.119 22.128 1.00 86.88 226 LEU A C 1
ATOM 1847 O O . LEU A 1 226 ? -4.223 0.971 21.725 1.00 86.88 226 LEU A O 1
ATOM 1851 N N . LYS A 1 227 ? -2.381 -0.278 21.397 1.00 87.62 227 LYS A N 1
ATOM 1852 C CA . LYS A 1 227 ? -2.107 0.230 20.042 1.00 87.62 227 LYS A CA 1
ATOM 1853 C C . LYS A 1 227 ? -3.276 -0.047 19.097 1.00 87.62 227 LYS A C 1
ATOM 1855 O O . LYS A 1 227 ? -3.677 0.850 18.357 1.00 87.62 227 LYS A O 1
ATOM 1860 N N . ALA A 1 228 ? -3.876 -1.232 19.181 1.00 87.19 228 ALA A N 1
ATOM 1861 C CA . ALA A 1 228 ? -5.050 -1.587 18.390 1.00 87.19 228 ALA A CA 1
ATOM 1862 C C . ALA A 1 228 ? -6.301 -0.788 18.789 1.00 87.19 228 ALA A C 1
ATOM 1864 O O . ALA A 1 228 ? -7.035 -0.304 17.928 1.00 87.19 228 ALA A O 1
ATOM 1865 N N . HIS A 1 229 ? -6.548 -0.587 20.087 1.00 86.69 229 HIS A N 1
ATOM 1866 C CA . HIS A 1 229 ? -7.637 0.277 20.558 1.00 86.69 229 HIS A CA 1
ATOM 1867 C C . HIS A 1 229 ? -7.447 1.742 20.149 1.00 86.69 229 HIS A C 1
ATOM 1869 O O . HIS A 1 229 ? -8.416 2.393 19.762 1.00 86.69 229 HIS A O 1
ATOM 1875 N N . ARG A 1 230 ? -6.211 2.247 20.169 1.00 86.75 230 ARG A N 1
ATOM 1876 C CA . ARG A 1 230 ? -5.871 3.591 19.690 1.00 86.75 230 ARG A CA 1
ATOM 1877 C C . ARG A 1 230 ? -6.115 3.725 18.187 1.00 86.75 230 ARG A C 1
ATOM 1879 O O . ARG A 1 230 ? -6.705 4.715 17.772 1.00 86.75 230 ARG A O 1
ATOM 1886 N N . ALA A 1 231 ? -5.731 2.727 17.389 1.00 89.44 231 ALA A N 1
ATOM 1887 C CA . ALA A 1 231 ? -6.024 2.695 15.956 1.00 89.44 231 ALA A CA 1
ATOM 1888 C C . ALA A 1 231 ? -7.541 2.685 15.677 1.00 89.44 231 ALA A C 1
ATOM 1890 O O . ALA A 1 231 ? -8.021 3.462 14.853 1.00 89.44 231 ALA A O 1
ATOM 1891 N N . ARG A 1 232 ? -8.327 1.896 16.432 1.00 87.19 232 ARG A N 1
ATOM 1892 C CA . ARG A 1 232 ? -9.805 1.916 16.358 1.00 87.19 232 ARG A CA 1
ATOM 1893 C C . ARG A 1 232 ? -10.382 3.288 16.719 1.00 87.19 232 ARG A C 1
ATOM 1895 O O . ARG A 1 232 ? -11.284 3.761 16.034 1.00 87.19 232 ARG A O 1
ATOM 1902 N N . ALA A 1 233 ? -9.861 3.930 17.768 1.00 86.94 233 ALA A N 1
ATOM 1903 C CA . ALA A 1 233 ? -10.281 5.271 18.173 1.00 86.94 233 ALA A CA 1
ATOM 1904 C C . ALA A 1 233 ? -9.968 6.316 17.089 1.00 86.94 233 ALA A C 1
ATOM 1906 O O . ALA A 1 233 ? -10.859 7.065 16.708 1.00 86.94 233 ALA A O 1
ATOM 1907 N N . ARG A 1 234 ? -8.757 6.304 16.513 1.00 87.75 234 ARG A N 1
ATOM 1908 C CA . ARG A 1 234 ? -8.382 7.204 15.407 1.00 87.75 234 ARG A CA 1
ATOM 1909 C C . ARG A 1 234 ? -9.267 7.027 14.176 1.00 87.75 234 ARG A C 1
ATOM 1911 O O . ARG A 1 234 ? -9.706 8.016 13.593 1.00 87.75 234 ARG A O 1
ATOM 1918 N N . LEU A 1 235 ? -9.569 5.784 13.797 1.00 87.19 235 LEU A N 1
ATOM 1919 C CA . LEU A 1 235 ? -10.470 5.501 12.677 1.00 87.19 235 LEU A CA 1
ATOM 1920 C C . LEU A 1 235 ? -11.898 5.971 12.950 1.00 87.19 235 LEU A C 1
ATOM 1922 O O . LEU A 1 235 ? -12.536 6.510 12.046 1.00 87.19 235 LEU A O 1
ATOM 1926 N N . ARG A 1 236 ? -12.382 5.820 14.187 1.00 85.38 236 ARG A N 1
ATOM 1927 C CA . ARG A 1 236 ? -13.681 6.355 14.609 1.00 85.38 236 ARG A CA 1
ATOM 1928 C C . ARG A 1 236 ? -13.709 7.879 14.550 1.00 85.38 236 ARG A C 1
ATOM 1930 O O . ARG A 1 236 ? -14.644 8.430 13.979 1.00 85.38 236 ARG A O 1
ATOM 1937 N N . ASP A 1 237 ? -12.701 8.550 15.096 1.00 86.62 237 ASP A N 1
ATOM 1938 C CA . ASP A 1 237 ? -12.616 10.013 15.090 1.00 86.62 237 ASP A CA 1
ATOM 1939 C C . ASP A 1 237 ? -12.581 10.538 13.644 1.00 86.62 237 ASP A C 1
ATOM 1941 O O . ASP A 1 237 ? -13.372 11.405 13.268 1.00 86.62 237 ASP A O 1
ATOM 1945 N N . ARG A 1 238 ? -11.767 9.916 12.778 1.00 84.50 238 ARG A N 1
ATOM 1946 C CA . ARG A 1 238 ? -11.727 10.225 11.341 1.00 84.50 238 ARG A CA 1
ATOM 1947 C C . ARG A 1 238 ? -13.079 10.005 10.664 1.00 84.50 238 ARG A C 1
ATOM 1949 O O . ARG A 1 238 ? -13.473 10.811 9.823 1.00 84.50 238 ARG A O 1
ATOM 1956 N N . HIS A 1 239 ? -13.777 8.925 11.003 1.00 86.00 239 HIS A N 1
ATOM 1957 C CA . HIS A 1 239 ? -15.107 8.636 10.479 1.00 86.00 239 HIS A CA 1
ATOM 1958 C C . HIS A 1 239 ? -16.133 9.683 10.910 1.00 86.00 239 HIS A C 1
ATOM 1960 O O . HIS A 1 239 ? -16.859 10.204 10.065 1.00 86.00 239 HIS A O 1
ATOM 1966 N N . GLN A 1 240 ? -16.137 10.076 12.184 1.00 85.44 240 GLN A N 1
ATOM 1967 C CA . GLN A 1 240 ? -16.989 11.156 12.676 1.00 85.44 240 GLN A CA 1
ATOM 1968 C C . GLN A 1 240 ? -16.700 12.478 11.961 1.00 85.44 240 GLN A C 1
ATOM 1970 O O . GLN A 1 240 ? -17.632 13.180 11.571 1.00 85.44 240 GLN A O 1
ATOM 1975 N N . ASP A 1 241 ? -15.431 12.811 11.733 1.00 84.62 241 ASP A N 1
ATOM 1976 C CA . ASP A 1 241 ? -15.054 14.028 11.011 1.00 84.62 241 ASP A CA 1
ATOM 1977 C C . ASP A 1 241 ? -15.424 13.978 9.526 1.00 84.62 241 ASP A C 1
ATOM 1979 O O . ASP A 1 241 ? -15.769 15.009 8.943 1.00 84.62 241 ASP A O 1
ATOM 1983 N N . ASN A 1 242 ? -15.378 12.798 8.907 1.00 82.31 242 ASN A N 1
ATOM 1984 C CA . ASN A 1 242 ? -15.847 12.587 7.541 1.00 82.31 242 ASN A CA 1
ATOM 1985 C C . ASN A 1 242 ? -17.370 12.778 7.453 1.00 82.31 242 ASN A C 1
ATOM 1987 O O . ASN A 1 242 ? -17.841 13.578 6.647 1.00 82.31 242 ASN A O 1
ATOM 1991 N N . LEU A 1 243 ? -18.128 12.156 8.361 1.00 82.50 243 LEU A N 1
ATOM 1992 C CA . LEU A 1 243 ? -19.578 12.335 8.465 1.00 82.50 243 LEU A CA 1
ATOM 1993 C C . LEU A 1 243 ? -19.959 13.800 8.718 1.00 82.50 243 LEU A C 1
ATOM 1995 O O . LEU A 1 243 ? -20.864 14.320 8.069 1.00 82.50 243 LEU A O 1
ATOM 1999 N N . ARG A 1 244 ? -19.247 14.501 9.613 1.00 85.75 244 ARG A N 1
ATOM 2000 C CA . ARG A 1 244 ? -19.444 15.940 9.866 1.00 85.75 244 ARG A CA 1
ATOM 2001 C C . ARG A 1 244 ? -19.203 16.773 8.611 1.00 85.75 244 ARG A C 1
ATOM 2003 O O . ARG A 1 244 ? -20.001 17.662 8.322 1.00 85.75 244 ARG A O 1
ATOM 2010 N N . ARG A 1 245 ? -18.131 16.490 7.862 1.00 83.25 245 ARG A N 1
ATOM 2011 C CA . ARG A 1 245 ? -17.825 17.168 6.593 1.00 83.25 245 ARG A CA 1
ATOM 2012 C C . ARG A 1 245 ? -18.901 16.907 5.539 1.00 83.25 245 ARG A C 1
ATOM 2014 O O . ARG A 1 245 ? -19.391 17.864 4.948 1.00 83.25 245 ARG A O 1
ATOM 2021 N N . LYS A 1 246 ? -19.331 15.657 5.359 1.00 77.75 246 LYS A N 1
ATOM 2022 C CA . LYS A 1 246 ? -20.427 15.301 4.441 1.00 77.75 246 LYS A CA 1
ATOM 2023 C C . LYS A 1 246 ? -21.738 15.980 4.828 1.00 77.75 246 LYS A C 1
ATOM 2025 O O . LYS A 1 246 ? -22.402 16.555 3.976 1.00 77.75 246 LYS A O 1
ATOM 2030 N N . LEU A 1 247 ? -22.065 16.018 6.118 1.00 81.06 247 LEU A N 1
ATOM 2031 C CA . LEU A 1 247 ? -23.237 16.729 6.627 1.00 81.06 247 LEU A CA 1
ATOM 2032 C C . LEU A 1 247 ? -23.154 18.243 6.373 1.00 81.06 247 LEU A C 1
ATOM 2034 O O . LEU A 1 247 ? -24.164 18.863 6.058 1.00 81.06 247 LEU A O 1
ATOM 2038 N N . GLN A 1 248 ? -21.970 18.853 6.475 1.00 83.19 248 GLN A N 1
ATOM 2039 C CA . GLN A 1 248 ? -21.774 20.259 6.105 1.00 83.19 248 GLN A CA 1
ATOM 2040 C C . GLN A 1 248 ? -21.946 20.501 4.600 1.00 83.19 248 GLN A C 1
ATOM 2042 O O . GLN A 1 248 ? -22.526 21.518 4.227 1.00 83.19 248 GLN A O 1
ATOM 2047 N N . LEU A 1 249 ? -21.464 19.592 3.747 1.00 80.62 249 LEU A N 1
ATOM 2048 C CA . LEU A 1 249 ? -21.646 19.676 2.294 1.00 80.62 249 LEU A CA 1
ATOM 2049 C C . LEU A 1 249 ? -23.122 19.541 1.913 1.00 80.62 249 LEU A C 1
ATOM 2051 O O . LEU A 1 249 ? -23.647 20.429 1.253 1.00 80.62 249 LEU A O 1
ATOM 2055 N N . LEU A 1 250 ? -23.820 18.539 2.454 1.00 78.50 250 LEU A N 1
ATOM 2056 C CA . LEU A 1 250 ? -25.260 18.357 2.257 1.00 78.50 250 LEU A CA 1
ATOM 2057 C C . LEU A 1 250 ? -26.069 19.578 2.714 1.00 78.50 250 LEU A C 1
ATOM 2059 O O . LEU A 1 250 ? -26.975 20.015 2.014 1.00 78.50 250 LEU A O 1
ATOM 2063 N N . LYS A 1 251 ? -25.721 20.181 3.860 1.00 79.75 251 LYS A N 1
ATOM 2064 C CA . LYS A 1 251 ? -26.361 21.424 4.330 1.00 79.75 251 LYS A CA 1
ATOM 2065 C C . LYS A 1 251 ? -26.164 22.592 3.361 1.00 79.75 251 LYS A C 1
ATOM 2067 O O . LYS A 1 251 ? -27.084 23.386 3.184 1.00 79.75 251 LYS A O 1
ATOM 2072 N N . ARG A 1 252 ? -24.979 22.703 2.748 1.00 78.25 252 ARG A N 1
ATOM 2073 C CA . ARG A 1 252 ? -24.680 23.730 1.736 1.00 78.25 252 ARG A CA 1
ATOM 2074 C C . ARG A 1 252 ? -25.441 23.477 0.437 1.00 78.25 252 ARG A C 1
ATOM 2076 O O . ARG A 1 252 ? -25.992 24.420 -0.115 1.00 78.25 252 ARG A O 1
ATOM 2083 N N . GLU A 1 253 ? -25.492 22.231 -0.021 1.00 72.31 253 GLU A N 1
ATOM 2084 C CA . GLU A 1 253 ? -26.178 21.8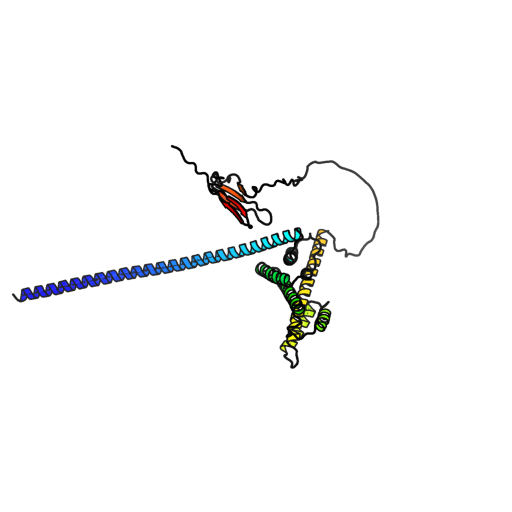29 -1.256 1.00 72.31 253 GLU A CA 1
ATOM 2085 C C . GLU A 1 253 ? -27.702 21.947 -1.145 1.00 72.31 253 GLU A C 1
ATOM 2087 O O . GLU A 1 253 ? -28.357 22.375 -2.089 1.00 72.31 253 GLU A O 1
ATOM 2092 N N . GLN A 1 254 ? -28.270 21.656 0.028 1.00 72.19 254 GLN A N 1
ATOM 2093 C CA . GLN A 1 254 ? -29.702 21.814 0.304 1.00 72.19 254 GLN A CA 1
ATOM 2094 C C . GLN A 1 254 ? -30.099 23.257 0.673 1.00 72.19 254 GLN A C 1
ATOM 2096 O O . GLN A 1 254 ? -31.260 23.506 0.988 1.00 72.19 254 GLN A O 1
ATOM 2101 N N . GLY A 1 255 ? -29.164 24.218 0.654 1.00 58.28 255 GLY A N 1
ATOM 2102 C CA . GLY A 1 255 ? -29.456 25.637 0.892 1.00 58.28 255 GLY A CA 1
ATOM 2103 C C . GLY A 1 255 ? -29.971 25.967 2.299 1.00 58.28 255 GLY A C 1
ATOM 2104 O O . GLY A 1 255 ? -30.516 27.051 2.515 1.00 58.28 255 GLY A O 1
ATOM 2105 N N . VAL A 1 256 ? -29.803 25.064 3.270 1.00 53.75 256 VAL A N 1
ATOM 2106 C CA . VAL A 1 256 ? -30.254 25.280 4.649 1.00 53.75 256 VAL A CA 1
ATOM 2107 C C . VAL A 1 256 ? -29.276 26.237 5.324 1.00 53.75 256 VAL A C 1
ATOM 2109 O O . VAL A 1 256 ? -28.203 25.839 5.788 1.00 53.75 256 VAL A O 1
ATOM 2112 N N . GLN A 1 257 ? -29.638 27.522 5.371 1.00 47.00 257 GLN A N 1
ATOM 2113 C CA . GLN A 1 257 ? -28.961 28.481 6.239 1.00 47.00 257 GLN A CA 1
ATOM 2114 C C . GLN A 1 257 ? -29.024 27.975 7.691 1.00 47.00 257 GLN A C 1
ATOM 2116 O O . GLN A 1 257 ? -30.045 27.405 8.089 1.00 47.00 257 GLN A O 1
ATOM 2121 N N . PRO A 1 258 ? -27.961 28.145 8.498 1.00 47.81 258 PRO A N 1
ATOM 2122 C CA . PRO A 1 258 ? -28.045 27.854 9.921 1.00 47.81 258 PRO A CA 1
ATOM 2123 C C . PRO A 1 258 ? -29.153 28.722 10.525 1.00 47.81 258 PRO A C 1
ATOM 2125 O O . PRO A 1 258 ? -29.060 29.948 10.529 1.00 47.81 258 PRO A O 1
ATOM 2128 N N . ALA A 1 259 ? -30.223 28.075 10.983 1.00 47.06 259 ALA A N 1
ATOM 2129 C CA . ALA A 1 259 ? -31.313 28.709 11.702 1.00 47.06 259 ALA A CA 1
ATOM 2130 C C . ALA A 1 259 ? -30.822 29.114 13.096 1.00 47.06 259 ALA A C 1
ATOM 2132 O O . ALA A 1 259 ? -31.063 28.403 14.059 1.00 47.06 259 ALA A O 1
ATOM 2133 N N . ASP A 1 260 ? -30.109 30.234 13.176 1.00 44.69 260 ASP A N 1
ATOM 2134 C CA . ASP A 1 260 ? -29.807 30.928 14.425 1.00 44.69 260 ASP A CA 1
ATOM 2135 C C . ASP A 1 260 ? -29.840 32.444 14.188 1.00 44.69 260 ASP A C 1
ATOM 2137 O O . ASP A 1 260 ? -28.822 33.125 14.074 1.00 44.69 260 ASP A O 1
ATOM 2141 N N . ALA A 1 261 ? -31.059 32.975 14.120 1.00 34.75 261 ALA A N 1
ATOM 2142 C CA . ALA A 1 261 ? -31.369 34.348 14.497 1.00 34.75 261 ALA A CA 1
ATOM 2143 C C . ALA A 1 261 ? -32.753 34.343 15.176 1.00 34.75 261 ALA A C 1
ATOM 2145 O O . ALA A 1 261 ? -33.753 34.083 14.506 1.00 34.75 261 ALA A O 1
ATOM 2146 N N . PRO A 1 262 ? -32.850 34.569 16.499 1.00 45.00 262 PRO A N 1
ATOM 2147 C CA . PRO A 1 262 ? -34.133 34.680 17.173 1.00 45.00 262 PRO A CA 1
ATOM 2148 C C . PRO A 1 262 ? -34.661 36.108 17.004 1.00 45.00 262 PRO A C 1
ATOM 2150 O O . PRO A 1 262 ? -34.067 37.054 17.522 1.00 45.00 262 PRO A O 1
ATOM 2153 N N . GLY A 1 263 ? -35.783 36.281 16.304 1.00 36.59 263 GLY A N 1
ATOM 2154 C CA . GLY A 1 263 ? -36.493 37.558 16.327 1.00 36.59 263 GLY A CA 1
ATOM 2155 C C . GLY A 1 263 ? -37.544 37.759 15.238 1.00 36.59 263 GLY A C 1
ATOM 2156 O O . GLY A 1 263 ? -37.200 37.847 14.067 1.00 36.59 263 GLY A O 1
ATOM 2157 N N . ALA A 1 264 ? -38.773 37.984 15.710 1.00 31.44 264 ALA A N 1
ATOM 2158 C CA . ALA A 1 264 ? -39.895 38.686 15.080 1.00 31.44 264 ALA A CA 1
ATOM 2159 C C . ALA A 1 264 ? -40.952 37.856 14.322 1.00 31.44 264 ALA A C 1
ATOM 2161 O O . ALA A 1 264 ? -40.821 37.496 13.156 1.00 31.44 264 ALA A O 1
ATOM 2162 N N . ASP A 1 265 ? -42.045 37.655 15.061 1.00 34.06 265 ASP A N 1
ATOM 2163 C CA . ASP A 1 265 ? -43.442 37.480 14.659 1.00 34.06 265 ASP A CA 1
ATOM 2164 C C . ASP A 1 265 ? -43.854 38.181 13.349 1.00 34.06 265 ASP A C 1
ATOM 2166 O O . ASP A 1 265 ? -43.530 39.347 13.132 1.00 34.06 265 ASP A O 1
ATOM 2170 N N . THR A 1 266 ? -44.702 37.549 12.532 1.00 35.62 266 THR A N 1
ATOM 2171 C CA . THR A 1 266 ? -46.159 37.828 12.455 1.00 35.62 266 THR A CA 1
ATOM 2172 C C . THR A 1 266 ? -46.822 37.097 11.279 1.00 35.62 266 THR A C 1
ATOM 2174 O O . THR A 1 266 ? -46.206 36.790 10.264 1.00 35.62 266 THR A O 1
ATOM 2177 N N . ALA A 1 267 ? -48.099 36.781 11.489 1.00 35.69 267 ALA A N 1
ATOM 2178 C CA . ALA A 1 267 ? -49.037 36.126 10.585 1.00 35.69 267 ALA A CA 1
ATOM 2179 C C . ALA A 1 267 ? -49.333 36.926 9.301 1.00 35.69 267 ALA A C 1
ATOM 2181 O O . ALA A 1 267 ? -49.352 38.150 9.357 1.00 35.69 267 ALA A O 1
ATOM 2182 N N . ASP A 1 268 ? -49.640 36.249 8.188 1.00 30.92 268 ASP A N 1
ATOM 2183 C CA . ASP A 1 268 ? -51.000 36.182 7.614 1.00 30.92 268 ASP A CA 1
ATOM 2184 C C . ASP A 1 268 ? -51.035 35.288 6.351 1.00 30.92 268 ASP A C 1
ATOM 2186 O O . ASP A 1 268 ? -50.054 35.171 5.618 1.00 30.92 268 ASP A O 1
ATOM 2190 N N . ALA A 1 269 ? -52.178 34.654 6.101 1.00 32.69 269 ALA A N 1
ATOM 2191 C CA . ALA A 1 269 ? -52.559 34.021 4.824 1.00 32.69 269 ALA A CA 1
ATOM 2192 C C . ALA A 1 269 ? -53.633 34.917 4.143 1.00 32.69 269 ALA A C 1
ATOM 2194 O O . ALA A 1 269 ? -53.964 35.945 4.732 1.00 32.69 269 ALA A O 1
ATOM 2195 N N . PRO A 1 270 ? -54.338 34.568 3.038 1.00 43.88 270 PRO A N 1
ATOM 2196 C CA . PRO A 1 270 ? -54.113 33.659 1.894 1.00 43.88 270 PRO A CA 1
ATOM 2197 C C . PRO A 1 270 ? -54.392 34.342 0.507 1.00 43.88 270 PRO A C 1
ATOM 2199 O O . PRO A 1 270 ? -54.846 35.480 0.453 1.00 43.88 270 PRO A O 1
ATOM 2202 N N . GLY A 1 271 ? -54.255 33.616 -0.623 1.00 28.83 271 GLY A N 1
ATOM 2203 C CA . GLY A 1 271 ? -55.190 33.763 -1.766 1.00 28.83 271 GLY A CA 1
ATOM 2204 C C . GLY A 1 271 ? -54.667 33.962 -3.210 1.00 28.83 271 GLY A C 1
ATOM 2205 O O . GLY A 1 271 ? -54.075 34.986 -3.522 1.00 28.83 271 GLY A O 1
ATOM 2206 N N . ALA A 1 272 ? -55.095 33.026 -4.075 1.00 28.20 272 ALA A N 1
ATOM 2207 C CA . ALA A 1 272 ? -55.595 33.167 -5.461 1.00 28.20 272 ALA A CA 1
ATOM 2208 C C . ALA A 1 272 ? -54.650 33.277 -6.689 1.00 28.20 272 ALA A C 1
ATOM 2210 O O . ALA A 1 272 ? -53.984 34.280 -6.914 1.00 28.20 272 ALA A O 1
ATOM 2211 N N . ASP A 1 273 ? -54.742 32.221 -7.515 1.00 28.89 273 ASP A N 1
ATOM 2212 C CA . ASP A 1 273 ? -54.941 32.152 -8.977 1.00 28.89 273 ASP A CA 1
ATOM 2213 C C . ASP A 1 273 ? -54.246 33.146 -9.924 1.00 28.89 273 ASP A C 1
ATOM 2215 O O . ASP A 1 273 ? -54.509 34.344 -9.901 1.00 28.89 273 ASP A O 1
ATOM 2219 N N . THR A 1 274 ? -53.537 32.616 -10.931 1.00 31.56 274 THR A N 1
ATOM 2220 C CA . THR A 1 274 ? -53.989 32.642 -12.344 1.00 31.56 274 THR A CA 1
ATOM 2221 C C . THR A 1 274 ? -53.033 31.880 -13.274 1.00 31.56 274 THR A C 1
ATOM 2223 O O . THR A 1 274 ? -51.828 31.806 -13.052 1.00 31.56 274 THR A O 1
ATOM 2226 N N . ALA A 1 275 ? -53.628 31.260 -14.295 1.00 31.23 275 ALA A N 1
ATOM 2227 C CA . ALA A 1 275 ? -52.996 30.501 -15.365 1.00 31.23 275 ALA A CA 1
ATOM 2228 C C . ALA A 1 275 ? -52.163 31.381 -16.312 1.00 31.23 275 ALA A C 1
ATOM 2230 O O . ALA A 1 275 ? -52.566 32.501 -16.599 1.00 31.23 275 ALA A O 1
ATOM 2231 N N . ASP A 1 276 ? -51.089 30.821 -16.874 1.00 30.34 276 ASP A N 1
ATOM 2232 C CA . ASP A 1 276 ? -50.852 30.888 -18.320 1.00 30.34 276 ASP A CA 1
ATOM 2233 C C . ASP A 1 276 ? -49.797 29.852 -18.743 1.00 30.34 276 ASP A C 1
ATOM 2235 O O . ASP A 1 276 ? -48.687 29.803 -18.213 1.00 30.34 276 ASP A O 1
ATOM 2239 N N . ALA A 1 277 ? -50.175 29.013 -19.705 1.00 32.09 277 ALA A N 1
ATOM 2240 C CA . ALA A 1 277 ? -49.262 28.297 -20.588 1.00 32.09 277 ALA A CA 1
ATOM 2241 C C . ALA A 1 277 ? -49.217 29.081 -21.910 1.00 32.09 277 ALA A C 1
ATOM 2243 O O . ALA A 1 277 ? -50.225 29.677 -22.295 1.00 32.09 277 ALA A O 1
ATOM 2244 N N . PRO A 1 278 ? -48.093 29.061 -22.639 1.00 38.12 278 PRO A N 1
ATOM 2245 C CA . PRO A 1 278 ? -48.122 28.195 -23.813 1.00 38.12 278 PRO A CA 1
ATOM 2246 C C . PRO A 1 278 ? -46.800 27.482 -24.121 1.00 38.12 278 PRO A C 1
ATOM 2248 O O . PRO A 1 278 ? -45.716 27.843 -23.664 1.00 38.12 278 PRO A O 1
ATOM 2251 N N . ASP A 1 279 ? -46.975 26.450 -24.938 1.00 29.36 279 ASP A N 1
ATOM 2252 C CA . ASP A 1 279 ? -46.012 25.503 -25.477 1.00 29.36 279 ASP A CA 1
ATOM 2253 C C . ASP A 1 279 ? -44.820 26.123 -26.224 1.00 29.36 279 ASP A C 1
ATOM 2255 O O . ASP A 1 279 ? -44.961 27.077 -26.992 1.00 29.36 279 ASP A O 1
ATOM 2259 N N . ALA A 1 280 ? -43.662 25.469 -26.098 1.00 32.06 280 ALA A N 1
ATOM 2260 C CA . ALA A 1 280 ? -42.651 25.421 -27.150 1.00 32.06 280 ALA A CA 1
ATOM 2261 C C . ALA A 1 280 ? -41.875 24.095 -27.076 1.00 32.06 280 ALA A C 1
ATOM 2263 O O . ALA A 1 280 ? -41.151 23.815 -26.120 1.00 32.06 280 ALA A O 1
ATOM 2264 N N . ASP A 1 281 ? -42.067 23.300 -28.124 1.00 27.47 281 ASP A N 1
ATOM 2265 C CA . ASP A 1 281 ? -41.385 22.063 -28.482 1.00 27.47 281 ASP A CA 1
ATOM 2266 C C . ASP A 1 281 ? -39.849 22.131 -28.394 1.00 27.47 281 ASP A C 1
ATOM 2268 O O . ASP A 1 281 ? -39.227 23.017 -28.980 1.00 27.47 281 ASP A O 1
ATOM 2272 N N . ALA A 1 282 ? -39.227 21.118 -27.780 1.00 29.42 282 ALA A N 1
ATOM 2273 C CA . ALA A 1 282 ? -38.271 20.231 -28.462 1.00 29.42 282 ALA A CA 1
ATOM 2274 C C . ALA A 1 282 ? -37.751 19.121 -27.514 1.00 29.42 282 ALA A C 1
ATOM 2276 O O . ALA A 1 282 ? -37.424 19.392 -26.357 1.00 29.42 282 ALA A O 1
ATOM 2277 N N . PRO A 1 283 ? -37.647 17.868 -27.999 1.00 30.50 283 PRO A N 1
ATOM 2278 C CA . PRO A 1 283 ? -37.408 16.684 -27.180 1.00 30.50 283 PRO A CA 1
ATOM 2279 C C . PRO A 1 283 ? -35.925 16.469 -26.850 1.00 30.50 283 PRO A C 1
ATOM 2281 O O . PRO A 1 283 ? -35.050 16.560 -27.712 1.00 30.50 283 PRO A O 1
ATOM 2284 N N . GLY A 1 284 ? -35.654 16.108 -25.594 1.00 26.33 284 GLY A N 1
ATOM 2285 C CA . GLY A 1 284 ? -34.373 15.541 -25.182 1.00 26.33 284 GLY A CA 1
ATOM 2286 C C . GLY A 1 284 ? -34.189 14.132 -25.763 1.00 26.33 284 GLY A C 1
ATOM 2287 O O . GLY A 1 284 ? -35.168 13.389 -25.878 1.00 26.33 284 GLY A O 1
ATOM 2288 N N . PRO A 1 285 ? -32.966 13.729 -26.143 1.00 28.12 285 PRO A N 1
ATOM 2289 C CA . PRO A 1 285 ? -32.733 12.381 -26.629 1.00 28.12 285 PRO A CA 1
ATOM 2290 C C . PRO A 1 285 ? -32.821 11.392 -25.461 1.00 28.12 285 PRO A C 1
ATOM 2292 O O . PRO A 1 285 ? -31.896 11.257 -24.663 1.00 28.12 285 PRO A O 1
ATOM 2295 N N . ALA A 1 286 ? -33.940 10.674 -25.391 1.00 25.81 286 ALA A N 1
ATOM 2296 C CA . ALA A 1 286 ? -33.972 9.334 -24.834 1.00 25.81 286 ALA A CA 1
ATOM 2297 C C . ALA A 1 286 ? -33.161 8.432 -25.776 1.00 25.81 286 ALA A C 1
ATOM 2299 O O . ALA A 1 286 ? -33.584 8.166 -26.900 1.00 25.81 286 ALA A O 1
ATOM 2300 N N . LEU A 1 287 ? -31.974 7.998 -25.349 1.00 24.31 287 LEU A N 1
ATOM 2301 C CA . LEU A 1 287 ? -31.345 6.825 -25.944 1.00 24.31 287 LEU A CA 1
ATOM 2302 C C . LEU A 1 287 ? -31.754 5.624 -25.099 1.00 24.31 287 LEU A C 1
ATOM 2304 O O . LEU A 1 287 ? -31.160 5.333 -24.062 1.00 24.31 287 LEU A O 1
ATOM 2308 N N . ASP A 1 288 ? -32.814 4.969 -25.560 1.00 25.33 288 ASP A N 1
ATOM 2309 C CA . ASP A 1 288 ? -33.148 3.608 -25.183 1.00 25.33 288 ASP A CA 1
ATOM 2310 C C . ASP A 1 288 ? -31.927 2.710 -25.405 1.00 25.33 288 ASP A C 1
ATOM 2312 O O . ASP A 1 288 ? -31.400 2.569 -26.513 1.00 25.33 288 ASP A O 1
ATOM 2316 N N . CYS A 1 289 ? -31.494 2.079 -24.320 1.00 25.14 289 CYS A N 1
ATOM 2317 C CA . CYS A 1 289 ? -30.596 0.942 -24.337 1.00 25.14 289 CYS A CA 1
ATOM 2318 C C . CYS A 1 289 ? -31.302 -0.249 -25.001 1.00 25.14 289 CYS A C 1
ATOM 2320 O O . CYS A 1 289 ? -31.861 -1.105 -24.318 1.00 25.14 289 CYS A O 1
ATOM 2322 N N . LEU A 1 290 ? -31.244 -0.344 -26.331 1.00 25.83 290 LEU A N 1
ATOM 2323 C CA . LEU A 1 290 ? -31.386 -1.633 -27.001 1.00 25.83 290 LEU A CA 1
ATOM 2324 C C . LEU A 1 290 ? -30.029 -2.338 -27.000 1.00 25.83 290 LEU A C 1
ATOM 2326 O O . LEU A 1 290 ? -29.174 -2.103 -27.851 1.00 25.83 290 LEU A O 1
ATOM 2330 N N . LEU A 1 291 ? -29.855 -3.228 -26.026 1.00 28.88 291 LEU A N 1
ATOM 2331 C CA . LEU A 1 291 ? -28.912 -4.335 -26.123 1.00 28.88 291 LEU A CA 1
ATOM 2332 C C . LEU A 1 291 ? -29.350 -5.236 -27.290 1.00 28.88 291 LEU A C 1
ATOM 2334 O O . LEU A 1 291 ? -30.468 -5.755 -27.243 1.00 28.88 291 LEU A O 1
ATOM 2338 N N . PRO A 1 292 ? -28.507 -5.508 -28.300 1.00 30.94 292 PRO A N 1
ATOM 2339 C CA . PRO A 1 292 ? -28.687 -6.710 -29.082 1.00 30.94 292 PRO A CA 1
ATOM 2340 C C . PRO A 1 292 ? -28.180 -7.878 -28.235 1.00 30.94 292 PRO A C 1
ATOM 2342 O O . PRO A 1 292 ? -26.982 -8.083 -28.055 1.00 30.94 292 PRO A O 1
ATOM 2345 N N . SER A 1 293 ? -29.125 -8.638 -27.687 1.00 35.97 293 SER A N 1
ATOM 2346 C CA . SER A 1 293 ? -28.898 -10.046 -27.388 1.00 35.97 293 SER A CA 1
ATOM 2347 C C . SER A 1 293 ? -28.497 -10.735 -28.692 1.00 35.97 293 SER A C 1
ATOM 2349 O O . SER A 1 293 ? -29.243 -10.698 -29.669 1.00 35.97 293 SER A O 1
ATOM 2351 N N . GLY A 1 294 ? -27.312 -11.327 -28.714 1.00 27.56 294 GLY A N 1
ATOM 2352 C CA . GLY A 1 294 ? -26.796 -12.036 -29.873 1.00 27.56 294 GLY A CA 1
ATOM 2353 C C . GLY A 1 294 ? -25.497 -12.718 -29.503 1.00 27.56 294 GLY A C 1
ATOM 2354 O O . GLY A 1 294 ? -24.441 -12.092 -29.504 1.00 27.56 294 GLY A O 1
ATOM 2355 N N . ASP A 1 295 ? -25.616 -13.985 -29.125 1.00 34.09 295 ASP A N 1
ATOM 2356 C CA . ASP A 1 295 ? -24.523 -14.942 -29.084 1.00 34.09 295 ASP A CA 1
ATOM 2357 C C . ASP A 1 295 ? -23.786 -14.928 -30.428 1.00 34.09 295 ASP A C 1
ATOM 2359 O O . ASP A 1 295 ? -24.305 -15.481 -31.383 1.00 34.09 295 ASP A O 1
ATOM 2363 N N . ASP A 1 296 ? -22.610 -14.304 -30.506 1.00 29.03 296 ASP A N 1
ATOM 2364 C CA . ASP A 1 296 ? -21.587 -14.578 -31.521 1.00 29.03 296 ASP A CA 1
ATOM 2365 C C . ASP A 1 296 ? -20.237 -14.039 -31.017 1.00 29.03 296 ASP A C 1
ATOM 2367 O O . ASP A 1 296 ? -20.076 -12.864 -30.691 1.00 29.03 296 ASP A O 1
ATOM 2371 N N . CYS A 1 297 ? -19.240 -14.915 -30.924 1.00 34.16 297 CYS A N 1
ATOM 2372 C CA . CYS A 1 297 ? -17.917 -14.665 -30.344 1.00 34.16 297 CYS A CA 1
ATOM 2373 C C . CYS A 1 297 ? -16.965 -13.811 -31.215 1.00 34.16 297 CYS A C 1
ATOM 2375 O O . CYS A 1 297 ? -15.753 -13.831 -30.995 1.00 34.16 297 CYS A O 1
ATOM 2377 N N . ASP A 1 298 ? -17.495 -13.042 -32.170 1.00 38.34 298 ASP A N 1
ATOM 2378 C CA . ASP A 1 298 ? -16.722 -12.328 -33.199 1.00 38.34 298 ASP A CA 1
ATOM 2379 C C . ASP A 1 298 ? -16.556 -10.808 -32.951 1.00 38.34 298 ASP A C 1
ATOM 2381 O O . ASP A 1 298 ? -15.949 -10.109 -33.762 1.00 38.34 298 ASP A O 1
ATOM 2385 N N . THR A 1 299 ? -17.026 -10.259 -31.827 1.00 44.09 299 THR A N 1
ATOM 2386 C CA . THR A 1 299 ? -17.200 -8.798 -31.634 1.00 44.09 299 THR A CA 1
ATOM 2387 C C . THR A 1 299 ? -16.149 -8.065 -30.791 1.00 44.09 299 THR A C 1
ATOM 2389 O O . THR A 1 299 ? -16.364 -6.913 -30.429 1.00 44.09 299 THR A O 1
ATOM 2392 N N . ASN A 1 300 ? -14.974 -8.645 -30.524 1.00 52.53 300 ASN A N 1
ATOM 2393 C CA . ASN A 1 300 ? -13.952 -7.956 -29.709 1.00 52.53 300 ASN A CA 1
ATOM 2394 C C . ASN A 1 300 ? -12.877 -7.206 -30.517 1.00 52.53 300 ASN A C 1
ATOM 2396 O O . ASN A 1 300 ? -12.018 -6.558 -29.922 1.00 52.53 300 ASN A O 1
ATOM 2400 N N . ALA A 1 301 ? -12.885 -7.282 -31.852 1.00 52.97 301 ALA A N 1
ATOM 2401 C CA . ALA A 1 301 ? -11.900 -6.619 -32.708 1.00 52.97 301 ALA A CA 1
ATOM 2402 C C . ALA A 1 301 ? -12.580 -5.941 -33.905 1.00 52.97 301 ALA A C 1
ATOM 2404 O O . ALA A 1 301 ? -12.966 -6.606 -34.865 1.00 52.97 301 ALA A O 1
ATOM 2405 N N . GLU A 1 302 ? -12.697 -4.615 -33.868 1.00 57.81 302 GLU A N 1
ATOM 2406 C CA . GLU A 1 302 ? -13.226 -3.828 -34.981 1.00 57.81 302 GLU A CA 1
ATOM 2407 C C . GLU A 1 302 ? -12.067 -3.204 -35.773 1.00 57.81 302 GLU A C 1
ATOM 2409 O O . GLU A 1 302 ? -11.216 -2.484 -35.238 1.00 57.81 302 GLU A O 1
ATOM 2414 N N . LEU A 1 303 ? -12.013 -3.488 -37.076 1.00 56.50 303 LEU A N 1
ATOM 2415 C CA . LEU A 1 303 ? -11.088 -2.826 -37.993 1.00 56.50 303 LEU A CA 1
ATOM 2416 C C . LEU A 1 303 ? -11.744 -1.534 -38.494 1.00 56.50 303 LEU A C 1
ATOM 2418 O O . LEU A 1 303 ? -12.588 -1.568 -39.392 1.00 56.50 303 LEU A O 1
ATOM 2422 N N . GLN A 1 304 ? -11.356 -0.391 -37.932 1.00 58.50 304 GLN A N 1
ATOM 2423 C CA . GLN A 1 304 ? -11.857 0.899 -38.399 1.00 58.50 304 GLN A CA 1
ATOM 2424 C C . GLN A 1 304 ? -11.219 1.289 -39.746 1.00 58.50 304 GLN A C 1
ATOM 2426 O O . GLN A 1 304 ? -10.064 0.967 -40.041 1.00 58.50 304 GLN A O 1
ATOM 2431 N N . LYS A 1 305 ? -12.009 1.984 -40.579 1.00 55.91 305 LYS A N 1
ATOM 2432 C CA . LYS A 1 305 ? -11.631 2.500 -41.911 1.00 55.91 305 LYS A CA 1
ATOM 2433 C C . LYS A 1 305 ? -10.354 3.367 -41.857 1.00 55.91 305 LYS A C 1
ATOM 2435 O O . LYS A 1 305 ? -10.056 3.924 -40.802 1.00 55.91 305 LYS A O 1
ATOM 2440 N N . PRO A 1 306 ? -9.592 3.464 -42.972 1.00 57.88 306 PRO A N 1
ATOM 2441 C CA . PRO A 1 306 ? -8.233 4.014 -42.983 1.00 57.88 306 PRO A CA 1
ATOM 2442 C C . PRO A 1 306 ? -8.143 5.407 -42.359 1.00 57.88 306 PRO A C 1
ATOM 2444 O O . PRO A 1 306 ? -9.050 6.225 -42.522 1.00 57.88 306 PRO A O 1
ATOM 2447 N N . CYS A 1 307 ? -7.030 5.667 -41.664 1.00 52.56 307 CYS A N 1
ATOM 2448 C CA . CYS A 1 307 ? -6.760 6.969 -41.059 1.00 52.56 307 CYS A CA 1
ATOM 2449 C C . CYS A 1 307 ? -6.875 8.083 -42.115 1.00 52.56 307 CYS A C 1
ATOM 2451 O O . CYS A 1 307 ? -6.307 7.928 -43.201 1.00 52.56 307 CYS A O 1
ATOM 2453 N N . PRO A 1 308 ? -7.514 9.225 -41.799 1.00 60.47 308 PRO A N 1
ATOM 2454 C CA . PRO A 1 308 ? -7.635 10.343 -42.737 1.00 60.47 308 PRO A CA 1
ATOM 2455 C C . PRO A 1 308 ? -6.273 10.913 -43.173 1.00 60.47 308 PRO A C 1
ATOM 2457 O O . PRO A 1 308 ? -6.166 11.448 -44.271 1.00 60.47 308 PRO A O 1
ATOM 2460 N N . ASP A 1 309 ? -5.226 10.736 -42.361 1.00 64.69 309 ASP A N 1
ATOM 2461 C CA . ASP A 1 309 ? -3.888 11.274 -42.632 1.00 64.69 309 ASP A CA 1
ATOM 2462 C C . ASP A 1 309 ? -3.034 10.409 -43.572 1.00 64.69 309 ASP A C 1
ATOM 2464 O O . ASP A 1 309 ? -2.098 10.917 -44.189 1.00 64.69 309 ASP A O 1
ATOM 2468 N N . ASN A 1 310 ? -3.290 9.094 -43.667 1.00 69.75 310 ASN A N 1
ATOM 2469 C CA . ASN A 1 310 ? -2.507 8.215 -44.540 1.00 69.75 310 ASN A CA 1
ATOM 2470 C C . ASN A 1 310 ? -3.260 6.906 -44.884 1.00 69.75 310 ASN A C 1
ATOM 2472 O O . ASN A 1 310 ? -3.404 6.046 -44.007 1.00 69.75 310 ASN A O 1
ATOM 2476 N N . PRO A 1 311 ? -3.696 6.703 -46.145 1.00 73.12 311 PRO A N 1
ATOM 2477 C CA . PRO A 1 311 ? -4.532 5.564 -46.546 1.00 73.12 311 PRO A CA 1
ATOM 2478 C C . PRO A 1 311 ? -3.809 4.208 -46.521 1.00 73.12 311 PRO A C 1
ATOM 2480 O O . PRO A 1 311 ? -4.455 3.164 -46.617 1.00 73.12 311 PRO A O 1
ATOM 2483 N N . GLU A 1 312 ? -2.481 4.195 -46.375 1.00 74.88 312 GLU A N 1
ATOM 2484 C CA . GLU A 1 312 ? -1.698 2.959 -46.256 1.00 74.88 312 GLU A CA 1
ATOM 2485 C C . GLU A 1 312 ? -1.851 2.264 -44.894 1.00 74.88 312 GLU A C 1
ATOM 2487 O O . GLU A 1 312 ? -1.474 1.096 -44.757 1.00 74.88 312 GLU A O 1
ATOM 2492 N N . PHE A 1 313 ? -2.420 2.941 -43.890 1.00 79.44 313 PHE A N 1
ATOM 2493 C CA . PHE A 1 313 ? -2.568 2.418 -42.533 1.00 79.44 313 PHE A CA 1
ATOM 2494 C C . PHE A 1 313 ? -4.032 2.402 -42.071 1.00 79.44 313 PHE A C 1
ATOM 2496 O O . PHE A 1 313 ? -4.809 3.315 -42.346 1.00 79.44 313 PHE A O 1
ATOM 2503 N N . ALA A 1 314 ? -4.392 1.353 -41.338 1.00 80.88 314 ALA A N 1
ATOM 2504 C CA . ALA A 1 314 ? -5.680 1.165 -40.684 1.00 80.88 314 ALA A CA 1
ATOM 2505 C C . ALA A 1 314 ? -5.482 1.036 -39.168 1.00 80.88 314 ALA A C 1
ATOM 2507 O O . ALA A 1 314 ? -4.394 0.680 -38.702 1.00 80.88 314 ALA A O 1
ATOM 2508 N N . VAL A 1 315 ? -6.531 1.327 -38.402 1.00 81.56 315 VAL A N 1
ATOM 2509 C CA . VAL A 1 315 ? -6.523 1.178 -36.944 1.00 81.56 315 VAL A CA 1
ATOM 2510 C C . VAL A 1 315 ? -7.339 -0.050 -36.579 1.00 81.56 315 VAL A C 1
ATOM 2512 O O . VAL A 1 315 ? -8.525 -0.143 -36.891 1.00 81.56 315 VAL A O 1
ATOM 2515 N N . LEU A 1 316 ? -6.683 -0.998 -35.923 1.00 84.56 316 LEU A N 1
ATOM 2516 C CA . LEU A 1 316 ? -7.318 -2.169 -35.343 1.00 84.56 316 LEU A CA 1
ATOM 2517 C C . LEU A 1 316 ? -7.631 -1.870 -33.881 1.00 84.56 316 LEU A C 1
ATOM 2519 O O . LEU A 1 316 ? -6.698 -1.710 -33.093 1.00 84.56 316 LEU A O 1
ATOM 2523 N N . ARG A 1 317 ? -8.916 -1.775 -33.534 1.00 81.00 317 ARG A N 1
ATOM 2524 C CA . ARG A 1 317 ? -9.373 -1.471 -32.177 1.00 81.00 317 ARG A CA 1
ATOM 2525 C C . ARG A 1 317 ? -9.935 -2.7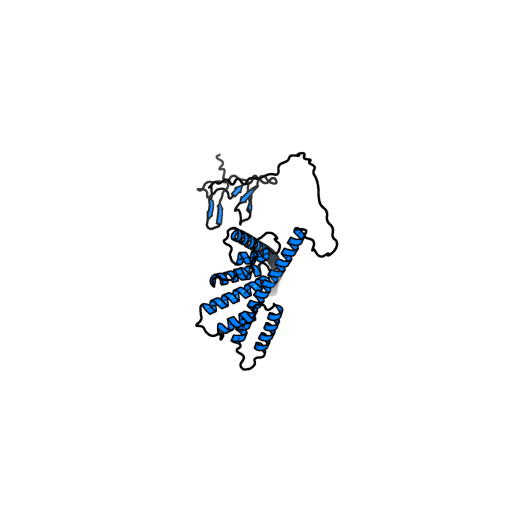25 -31.520 1.00 81.00 317 ARG A C 1
ATOM 2527 O O . ARG A 1 317 ? -10.747 -3.432 -32.110 1.00 81.00 317 ARG A O 1
ATOM 2534 N N . PHE A 1 318 ? -9.493 -2.985 -30.300 1.00 84.56 318 PHE A N 1
ATOM 2535 C CA . PHE A 1 318 ? -9.974 -4.067 -29.462 1.00 84.56 318 PHE A CA 1
ATOM 2536 C C . PHE A 1 318 ? -10.898 -3.514 -28.390 1.00 84.56 318 PHE A C 1
ATOM 2538 O O . PHE A 1 318 ? -10.504 -2.619 -27.642 1.00 84.56 318 PHE A O 1
ATOM 2545 N N . HIS A 1 319 ? -12.097 -4.081 -28.327 1.00 79.94 319 HIS A N 1
ATOM 2546 C CA . HIS A 1 319 ? -13.108 -3.774 -27.330 1.00 79.94 319 HIS A CA 1
ATOM 2547 C C . HIS A 1 319 ? -13.224 -4.962 -26.386 1.00 79.94 319 HIS A C 1
ATOM 2549 O O . HIS A 1 319 ? -13.669 -6.035 -26.783 1.00 79.94 319 HIS A O 1
ATOM 2555 N N . ALA A 1 320 ? -12.771 -4.790 -25.148 1.00 79.44 320 ALA A N 1
ATOM 2556 C CA . ALA A 1 320 ? -12.852 -5.830 -24.123 1.00 79.44 320 ALA A CA 1
ATOM 2557 C C . ALA A 1 320 ? -13.997 -5.579 -23.124 1.00 79.44 320 ALA A C 1
ATOM 2559 O O . ALA A 1 320 ? -14.421 -6.504 -22.433 1.00 79.44 320 ALA A O 1
ATOM 2560 N N . GLY A 1 321 ? -14.517 -4.346 -23.076 1.00 72.50 321 GLY A N 1
ATOM 2561 C CA . GLY A 1 321 ? -15.502 -3.911 -22.089 1.00 72.50 321 GLY A CA 1
ATOM 2562 C C . GLY A 1 321 ? -14.918 -3.799 -20.670 1.00 72.50 321 GLY A C 1
ATOM 2563 O O . GLY A 1 321 ? -13.800 -4.254 -20.410 1.00 72.50 321 GLY A O 1
ATOM 2564 N N . PRO A 1 322 ? -15.655 -3.201 -19.713 1.00 61.78 322 PRO A N 1
ATOM 2565 C CA . PRO A 1 322 ? -15.197 -3.091 -18.325 1.00 61.78 322 PRO A CA 1
ATOM 2566 C C . PRO A 1 322 ? -14.832 -4.476 -17.759 1.00 61.78 322 PRO A C 1
ATOM 2568 O O . PRO A 1 322 ? -15.643 -5.396 -17.891 1.00 61.78 322 PRO A O 1
ATOM 2571 N N . PRO A 1 323 ? -13.656 -4.672 -17.122 1.00 67.06 323 PRO A N 1
ATOM 2572 C CA . PRO A 1 323 ? -12.731 -3.685 -16.535 1.00 67.06 323 PRO A CA 1
ATOM 2573 C C . PRO A 1 323 ? -11.603 -3.164 -17.452 1.00 67.06 323 PRO A C 1
ATOM 2575 O O . PRO A 1 323 ? -10.748 -2.420 -16.979 1.00 67.06 323 PRO A O 1
ATOM 2578 N N . TYR A 1 324 ? -11.553 -3.561 -18.721 1.00 81.00 324 TYR A N 1
ATOM 2579 C CA . TYR A 1 324 ? -10.450 -3.233 -19.624 1.00 81.00 324 TYR A CA 1
ATOM 2580 C C . TYR A 1 324 ? -10.793 -2.030 -20.511 1.00 81.00 324 TYR A C 1
ATOM 2582 O O . TYR A 1 324 ? -11.899 -1.929 -21.039 1.00 81.00 324 TYR A O 1
ATOM 2590 N N . GLU A 1 325 ? -9.836 -1.117 -20.681 1.00 75.62 325 GLU A N 1
ATOM 2591 C CA . GLU A 1 325 ? -9.947 -0.030 -21.656 1.00 75.62 325 GLU A CA 1
ATOM 2592 C C . GLU A 1 325 ? -9.697 -0.547 -23.076 1.00 75.62 325 GLU A C 1
ATOM 2594 O O . GLU A 1 325 ? -8.979 -1.528 -23.287 1.00 75.62 325 GLU A O 1
ATOM 2599 N N . ASP A 1 326 ? -10.286 0.129 -24.061 1.00 85.25 326 ASP A N 1
ATOM 2600 C CA . ASP A 1 326 ? -10.099 -0.229 -25.461 1.00 85.25 326 ASP A CA 1
ATOM 2601 C C . ASP A 1 326 ? -8.660 0.049 -25.909 1.00 85.25 326 ASP A C 1
ATOM 2603 O O . ASP A 1 326 ? -8.129 1.144 -25.720 1.00 85.25 326 ASP A O 1
ATOM 2607 N N . ILE A 1 327 ? -8.046 -0.923 -26.580 1.00 83.50 327 ILE A N 1
ATOM 2608 C CA . ILE A 1 327 ? -6.671 -0.809 -27.081 1.00 83.50 327 ILE A CA 1
ATOM 2609 C C . ILE A 1 327 ? -6.708 -0.719 -28.604 1.00 83.50 327 ILE A C 1
ATOM 2611 O O . ILE A 1 327 ? -7.423 -1.478 -29.253 1.00 83.50 327 ILE A O 1
ATOM 2615 N N . ALA A 1 328 ? -5.921 0.178 -29.199 1.00 86.56 328 ALA A N 1
ATOM 2616 C CA . ALA A 1 328 ? -5.863 0.348 -30.648 1.00 86.56 328 ALA A CA 1
ATOM 2617 C C . ALA A 1 328 ? -4.433 0.249 -31.195 1.00 86.56 328 ALA A C 1
ATOM 2619 O O . ALA A 1 328 ? -3.494 0.813 -30.635 1.00 86.56 328 ALA A O 1
ATOM 2620 N N . PHE A 1 329 ? -4.276 -0.434 -32.329 1.00 82.44 329 PHE A N 1
ATOM 2621 C CA . PHE A 1 329 ? -2.998 -0.613 -33.015 1.00 82.44 329 PHE A CA 1
ATOM 2622 C C . PHE A 1 329 ? -3.055 -0.054 -34.433 1.00 82.44 329 PHE A C 1
ATOM 2624 O O . PHE A 1 329 ? -3.975 -0.347 -35.198 1.00 82.44 329 PHE A O 1
ATOM 2631 N N . LYS A 1 330 ? -2.025 0.705 -34.814 1.00 84.38 330 LYS A N 1
ATOM 2632 C CA . LYS A 1 330 ? -1.831 1.156 -36.193 1.00 84.38 330 LYS A CA 1
ATOM 2633 C C . LYS A 1 330 ? -1.171 0.044 -37.006 1.00 84.38 330 LYS A C 1
ATOM 2635 O O . LYS A 1 330 ? -0.037 -0.340 -36.728 1.00 84.38 330 LYS A O 1
ATOM 2640 N N . ILE A 1 331 ? -1.865 -0.449 -38.024 1.00 83.88 331 ILE A N 1
ATOM 2641 C CA . ILE A 1 331 ? -1.415 -1.550 -38.882 1.00 83.88 331 ILE A CA 1
ATOM 2642 C C . ILE A 1 331 ? -1.501 -1.169 -40.359 1.00 83.88 331 ILE A C 1
ATOM 2644 O O . ILE A 1 331 ? -2.150 -0.197 -40.726 1.00 83.88 331 ILE A O 1
ATOM 2648 N N . VAL A 1 332 ? -0.846 -1.935 -41.229 1.00 84.38 332 VAL A N 1
ATOM 2649 C CA . VAL A 1 332 ? -0.919 -1.717 -42.681 1.00 84.38 332 VAL A CA 1
ATOM 2650 C C . VAL A 1 332 ? -2.311 -2.099 -43.197 1.00 84.38 332 VAL A C 1
ATOM 2652 O O . VAL A 1 332 ? -2.793 -3.202 -42.932 1.00 84.38 332 VAL A O 1
ATOM 2655 N N . SER A 1 333 ? -2.931 -1.207 -43.971 1.00 82.25 333 SER A N 1
ATOM 2656 C CA . SER A 1 333 ? -4.244 -1.399 -44.594 1.00 82.25 333 SER A CA 1
ATOM 2657 C C . SER A 1 333 ? -4.130 -2.328 -45.808 1.00 82.25 333 SER A C 1
ATOM 2659 O O . SER A 1 333 ? -3.999 -1.905 -46.956 1.00 82.25 333 SER A O 1
ATOM 2661 N N . ARG A 1 334 ? -4.090 -3.636 -45.549 1.00 82.31 334 ARG A N 1
ATOM 2662 C CA . ARG A 1 334 ? -4.074 -4.702 -46.563 1.00 82.31 334 ARG A CA 1
ATOM 2663 C C . ARG A 1 334 ? -5.068 -5.785 -46.182 1.00 82.31 334 ARG A C 1
ATOM 2665 O O . ARG A 1 334 ? -5.292 -6.022 -45.002 1.00 82.31 334 ARG A O 1
ATOM 2672 N N . GLU A 1 335 ? -5.618 -6.479 -47.174 1.00 79.69 335 GLU A N 1
ATOM 2673 C CA . GLU A 1 335 ? -6.562 -7.572 -46.930 1.00 79.69 335 GLU A CA 1
ATOM 2674 C C . GLU A 1 335 ? -5.932 -8.722 -46.139 1.00 79.69 335 GLU A C 1
ATOM 2676 O O . GLU A 1 335 ? -4.827 -9.187 -46.445 1.00 79.69 335 GLU A O 1
ATOM 2681 N N . TRP A 1 336 ? -6.670 -9.216 -45.147 1.00 85.38 336 TRP A N 1
ATOM 2682 C CA . TRP A 1 336 ? -6.250 -10.334 -44.312 1.00 85.38 336 TRP A CA 1
ATOM 2683 C C . TRP A 1 336 ? -6.631 -11.674 -44.938 1.00 85.38 336 TRP A C 1
ATOM 2685 O O . TRP A 1 336 ? -7.646 -11.825 -45.623 1.00 85.38 336 TRP A O 1
ATOM 2695 N N . GLU A 1 337 ? -5.792 -12.674 -44.702 1.00 83.06 337 GLU A N 1
ATOM 2696 C CA . GLU A 1 337 ? -6.056 -14.056 -45.062 1.00 83.06 337 GLU A CA 1
ATOM 2697 C C . GLU A 1 337 ? -6.735 -14.779 -43.890 1.00 83.06 337 GLU A C 1
ATOM 2699 O O . GLU A 1 337 ? -6.061 -15.289 -43.005 1.00 83.06 337 GLU A O 1
ATOM 2704 N N . TYR A 1 338 ? -8.068 -14.870 -43.912 1.00 78.31 338 TYR A N 1
ATOM 2705 C CA . TYR A 1 338 ? -8.894 -15.524 -42.875 1.00 78.31 338 TYR A CA 1
ATOM 2706 C C . TYR A 1 338 ? -8.845 -17.066 -42.891 1.00 78.31 338 TYR A C 1
ATOM 2708 O O . TYR A 1 338 ? -9.678 -17.744 -42.295 1.00 78.31 338 TYR A O 1
ATOM 2716 N N . SER A 1 339 ? -7.893 -17.666 -43.607 1.00 77.38 339 SER A N 1
ATOM 2717 C CA . SER A 1 339 ? -7.822 -19.122 -43.730 1.00 77.38 339 SER A CA 1
ATOM 2718 C C . SER A 1 339 ? -7.151 -19.741 -42.506 1.00 77.38 339 SER A C 1
ATOM 2720 O O . SER A 1 339 ? -5.952 -19.555 -42.285 1.00 77.38 339 SER A O 1
ATOM 2722 N N . TYR A 1 340 ? -7.886 -20.574 -41.764 1.00 69.94 340 TYR A N 1
ATOM 2723 C CA . TYR A 1 340 ? -7.349 -21.354 -40.638 1.00 69.94 340 TYR A CA 1
ATOM 2724 C C . TYR A 1 340 ? -6.147 -22.227 -41.034 1.00 69.94 340 TYR A C 1
ATOM 2726 O O . TYR A 1 340 ? -5.213 -22.411 -40.255 1.00 69.94 340 TYR A O 1
ATOM 2734 N N . LYS A 1 341 ? -6.111 -22.717 -42.283 1.00 74.25 341 LYS A N 1
ATOM 2735 C CA . LYS A 1 341 ? -4.983 -23.503 -42.820 1.00 74.25 341 LYS A CA 1
ATOM 2736 C C . LYS A 1 341 ? -3.721 -22.669 -43.059 1.00 74.25 341 LYS A C 1
ATOM 2738 O O . LYS A 1 341 ? -2.641 -23.233 -43.200 1.00 74.25 341 LYS A O 1
ATOM 2743 N N . ARG A 1 342 ? -3.855 -21.344 -43.146 1.00 72.62 342 ARG A N 1
ATOM 2744 C CA . ARG A 1 342 ? -2.764 -20.390 -43.395 1.00 72.62 342 ARG A CA 1
ATOM 2745 C C . ARG A 1 342 ? -2.338 -19.642 -42.132 1.00 72.62 342 ARG A C 1
ATOM 2747 O O . ARG A 1 342 ? -1.555 -18.711 -42.240 1.00 72.62 342 ARG A O 1
ATOM 2754 N N . GLY A 1 343 ? -2.812 -20.062 -40.957 1.00 74.19 343 GLY A N 1
ATOM 2755 C CA . GLY A 1 343 ? -2.360 -19.528 -39.672 1.00 74.19 343 GLY A CA 1
ATOM 2756 C C . GLY A 1 343 ? -3.216 -18.405 -39.091 1.00 74.19 343 GLY A C 1
ATOM 2757 O O . GLY A 1 343 ? -2.817 -17.843 -38.076 1.00 74.19 343 GLY A O 1
ATOM 2758 N N . PHE A 1 344 ? -4.386 -18.098 -39.669 1.00 84.00 344 PHE A N 1
ATOM 2759 C CA . PHE A 1 344 ? -5.331 -17.193 -39.012 1.00 84.00 344 PHE A CA 1
ATOM 2760 C C . PHE A 1 344 ? -5.858 -17.822 -37.720 1.00 84.00 344 PHE A C 1
ATOM 2762 O O . PHE A 1 344 ? -6.357 -18.951 -37.735 1.00 84.00 344 PHE A O 1
ATOM 2769 N N . ARG A 1 345 ? -5.735 -17.101 -36.605 1.00 79.75 345 ARG A N 1
ATOM 2770 C CA . ARG A 1 345 ? -6.269 -17.501 -35.300 1.00 79.75 345 ARG A CA 1
ATOM 2771 C C . ARG A 1 345 ? -6.816 -16.272 -34.598 1.00 79.75 345 ARG A C 1
ATOM 2773 O O . ARG A 1 345 ? -6.078 -15.323 -34.391 1.00 79.75 345 ARG A O 1
ATOM 2780 N N . CYS A 1 346 ? -8.070 -16.320 -34.184 1.00 82.88 346 CYS A N 1
ATOM 2781 C CA . CYS A 1 346 ? -8.672 -15.342 -33.291 1.00 82.88 346 CYS A CA 1
ATOM 2782 C C . CYS A 1 346 ? -9.322 -16.151 -32.174 1.00 82.88 346 CYS A C 1
ATOM 2784 O O . CYS A 1 346 ? -10.284 -16.870 -32.431 1.00 82.88 346 CYS A O 1
ATOM 2786 N N . HIS A 1 347 ? -8.723 -16.169 -30.985 1.00 82.38 347 HIS A N 1
ATOM 2787 C CA . HIS A 1 347 ? -9.307 -16.876 -29.847 1.00 82.38 347 HIS A CA 1
ATOM 2788 C C . HIS A 1 347 ? -8.962 -16.197 -28.529 1.00 82.38 347 HIS A C 1
ATOM 2790 O O . HIS A 1 347 ? -7.883 -15.626 -28.363 1.00 82.38 347 HIS A O 1
ATOM 2796 N N . PHE A 1 348 ? -9.889 -16.303 -27.586 1.00 81.44 348 PHE A N 1
ATOM 2797 C CA . PHE A 1 348 ? -9.732 -15.849 -26.216 1.00 81.44 348 PHE A CA 1
ATOM 2798 C C . PHE A 1 348 ? -9.748 -17.068 -25.294 1.00 81.44 348 PHE A C 1
ATOM 2800 O O . PHE A 1 348 ? -10.738 -17.797 -25.246 1.00 81.44 348 PHE A O 1
ATOM 2807 N N . HIS A 1 349 ? -8.641 -17.332 -24.598 1.00 77.00 349 HIS A N 1
ATOM 2808 C CA . HIS A 1 349 ? -8.538 -18.461 -23.672 1.00 77.00 349 HIS A CA 1
ATOM 2809 C C . HIS A 1 349 ? -7.629 -18.115 -22.489 1.00 77.00 349 HIS A C 1
ATOM 2811 O O . HIS A 1 349 ? -6.599 -17.472 -22.671 1.00 77.00 349 HIS A O 1
ATOM 2817 N N . ASN A 1 350 ? -8.000 -18.544 -21.277 1.00 76.12 350 ASN A N 1
ATOM 2818 C CA . ASN A 1 350 ? -7.261 -18.282 -20.031 1.00 76.12 350 ASN A CA 1
ATOM 2819 C C . ASN A 1 350 ? -6.891 -16.802 -19.820 1.00 76.12 350 ASN A C 1
ATOM 2821 O O . ASN A 1 350 ? -5.764 -16.491 -19.448 1.00 76.12 350 ASN A O 1
ATOM 2825 N N . ASN A 1 351 ? -7.836 -15.888 -20.071 1.00 73.75 351 ASN A N 1
ATOM 2826 C CA . ASN A 1 351 ? -7.634 -14.432 -20.009 1.00 73.75 351 ASN A CA 1
ATOM 2827 C C . ASN A 1 351 ? -6.576 -13.880 -20.987 1.00 73.75 351 ASN A C 1
ATOM 2829 O O . ASN A 1 351 ? -6.113 -12.756 -20.818 1.00 73.75 351 ASN A O 1
ATOM 2833 N N . ILE A 1 352 ? -6.204 -14.638 -22.023 1.00 78.12 352 ILE A N 1
ATOM 2834 C CA . ILE A 1 352 ? -5.290 -14.200 -23.080 1.00 78.12 352 ILE A CA 1
ATOM 2835 C C . ILE A 1 352 ? -6.063 -14.139 -24.396 1.00 78.12 352 ILE A C 1
ATOM 2837 O O . ILE A 1 352 ? -6.570 -15.152 -24.887 1.00 78.12 352 ILE A O 1
ATOM 2841 N N . PHE A 1 353 ? -6.129 -12.946 -24.986 1.00 82.50 353 PHE A N 1
ATOM 2842 C CA . PHE A 1 353 ? -6.625 -12.752 -26.345 1.00 82.50 353 PHE A CA 1
ATOM 2843 C C . PHE A 1 353 ? -5.480 -12.926 -27.344 1.00 82.50 353 PHE A C 1
ATOM 2845 O O . PHE A 1 353 ? -4.472 -12.224 -27.278 1.00 82.50 353 PHE A O 1
ATOM 2852 N N . GLN A 1 354 ? -5.626 -13.871 -28.271 1.00 82.81 354 GLN A N 1
ATOM 2853 C CA . GLN A 1 354 ? -4.641 -14.147 -29.307 1.00 82.81 354 GLN A CA 1
ATOM 2854 C C . GLN A 1 354 ? -5.237 -13.908 -30.692 1.00 82.81 354 GLN A C 1
ATOM 2856 O O . GLN A 1 354 ? -6.084 -14.678 -31.155 1.00 82.81 354 GLN A O 1
ATOM 2861 N N . LEU A 1 355 ? -4.714 -12.890 -31.378 1.00 86.31 355 LEU A N 1
ATOM 2862 C CA . LEU A 1 355 ? -4.992 -12.624 -32.783 1.00 86.31 355 LEU A CA 1
ATOM 2863 C C . LEU A 1 355 ? -3.728 -12.830 -33.626 1.00 86.31 355 LEU A C 1
ATOM 2865 O O . LEU A 1 355 ? -2.751 -12.094 -33.514 1.00 86.31 355 LEU A O 1
ATOM 2869 N N . TRP A 1 356 ? -3.781 -13.825 -34.501 1.00 83.25 356 TRP A N 1
ATOM 2870 C CA . TRP A 1 356 ? -2.770 -14.161 -35.489 1.00 83.25 356 TRP A CA 1
ATOM 2871 C C . TRP A 1 356 ? -3.390 -13.969 -36.864 1.00 83.25 356 TRP A C 1
ATOM 2873 O O . TRP A 1 356 ? -4.412 -14.581 -37.180 1.00 83.25 356 TRP A O 1
ATOM 2883 N N . PHE A 1 357 ? -2.775 -13.143 -37.698 1.00 85.94 357 PHE A N 1
ATOM 2884 C CA . PHE A 1 357 ? -3.224 -12.940 -39.067 1.00 85.94 357 PHE A CA 1
ATOM 2885 C C . PHE A 1 357 ? -2.033 -12.763 -40.002 1.00 85.94 357 PHE A C 1
ATOM 2887 O O . PHE A 1 357 ? -0.952 -12.320 -39.612 1.00 85.94 357 PHE A O 1
ATOM 2894 N N . HIS A 1 358 ? -2.251 -13.106 -41.265 1.00 83.56 358 HIS A N 1
ATOM 2895 C CA . HIS A 1 358 ? -1.323 -12.836 -42.351 1.00 83.56 358 HIS A CA 1
ATOM 2896 C C . HIS A 1 358 ? -2.032 -12.015 -43.423 1.00 83.56 358 HIS A C 1
ATOM 2898 O O . HIS A 1 358 ? -3.243 -12.129 -43.613 1.00 83.56 358 HIS A O 1
ATOM 2904 N N . PHE A 1 359 ? -1.278 -11.197 -44.152 1.00 85.25 359 PHE A N 1
ATOM 2905 C CA . PHE A 1 359 ? -1.810 -10.480 -45.307 1.00 85.25 359 PHE A CA 1
ATOM 2906 C C . PHE A 1 359 ? -1.945 -11.418 -46.509 1.00 85.25 359 PHE A C 1
ATOM 2908 O O . PHE A 1 359 ? -1.052 -12.234 -46.769 1.00 85.25 359 PHE A O 1
ATOM 2915 N N . LYS A 1 360 ? -3.026 -11.268 -47.286 1.00 82.94 360 LYS A N 1
ATOM 2916 C CA . LYS A 1 360 ? -3.208 -12.022 -48.531 1.00 82.94 360 LYS A CA 1
ATOM 2917 C C . LYS A 1 360 ? -2.033 -11.774 -49.474 1.00 82.94 360 LYS A C 1
ATOM 2919 O O . LYS A 1 360 ? -1.686 -10.639 -49.803 1.00 82.94 360 LYS A O 1
ATOM 2924 N N . ARG A 1 361 ? -1.435 -12.864 -49.956 1.00 77.75 361 ARG A N 1
ATOM 2925 C CA . ARG A 1 361 ? -0.390 -12.828 -50.985 1.00 77.75 361 ARG A CA 1
ATOM 2926 C C . ARG A 1 361 ? -1.013 -13.083 -52.351 1.00 77.75 361 ARG A C 1
ATOM 2928 O O . ARG A 1 361 ? -1.395 -14.211 -52.657 1.00 77.75 361 ARG A O 1
ATOM 2935 N N . TYR A 1 362 ? -1.054 -12.058 -53.192 1.00 73.88 362 TYR A N 1
ATOM 2936 C CA . TYR A 1 362 ? -1.430 -12.210 -54.593 1.00 73.88 362 TYR A CA 1
ATOM 2937 C C . TYR A 1 362 ? -0.260 -12.820 -55.370 1.00 73.88 362 TYR A C 1
ATOM 2939 O O . TYR A 1 362 ? 0.795 -12.205 -55.527 1.00 73.88 362 TYR A O 1
ATOM 2947 N N . ARG A 1 363 ? -0.417 -14.068 -55.827 1.00 70.75 363 ARG A N 1
ATOM 2948 C CA . ARG A 1 363 ? 0.515 -14.682 -56.781 1.00 70.75 363 ARG A CA 1
ATOM 2949 C C . ARG A 1 363 ? 0.116 -14.224 -58.177 1.00 70.75 363 ARG A C 1
ATOM 2951 O O . ARG A 1 363 ? -0.951 -14.592 -58.658 1.00 70.75 363 ARG A O 1
ATOM 2958 N N . TYR A 1 364 ? 0.976 -13.448 -58.820 1.00 60.00 364 TYR A N 1
ATOM 2959 C CA . TYR A 1 364 ? 0.797 -13.096 -60.222 1.00 60.00 364 TYR A CA 1
ATOM 2960 C C . TYR A 1 364 ? 0.997 -14.356 -61.079 1.00 60.00 364 TYR A C 1
ATOM 2962 O O . TYR A 1 364 ? 2.063 -14.975 -61.024 1.00 60.00 364 TYR A O 1
ATOM 2970 N N . ARG A 1 365 ? -0.028 -14.772 -61.831 1.00 58.03 365 ARG A N 1
ATOM 2971 C CA . ARG A 1 365 ? 0.137 -15.747 -62.918 1.00 58.03 365 ARG A CA 1
ATOM 2972 C C . ARG A 1 365 ? 0.580 -14.962 -64.151 1.00 58.03 365 ARG A C 1
ATOM 2974 O O . ARG A 1 365 ? -0.120 -14.035 -64.539 1.00 58.03 365 ARG A O 1
ATOM 2981 N N . ARG A 1 366 ? 1.761 -15.291 -64.678 1.00 62.34 366 ARG A N 1
ATOM 2982 C CA . ARG A 1 366 ? 2.222 -14.784 -65.975 1.00 62.34 366 ARG A CA 1
ATOM 2983 C C . ARG A 1 366 ? 1.477 -15.462 -67.108 1.00 62.34 366 ARG A C 1
ATOM 2985 O O . ARG A 1 366 ? 1.176 -16.667 -66.939 1.00 62.34 366 ARG A O 1
#

Foldseek 3Di:
DVVVVVVVVVVVVVVVVVVVVVVVVVVVVVVVVVVVVVVVVVVVVVVVVVVVVVVVVVVVVVVVVVVLVVLVVVVVLVLQVLVVCVVVVNHQLLSLLVCLQVCLPPLDDPDDDQSCVSVPPDDLVSLVVVLVVLVSVCVSVVPPCNLLSVLVNLLSVVVNVVNVCVVCVPPDPQDDDVVVVVVLVVVLPPDALVVLVVVLVVLVCVLVVPDPPDPNSNSVVSNSVSSNSSSSNVSVVVVVVSVVVSVVVVCVVVVPDPPDDDDDDDDDDDDDDDDDDDDDDDDDDDPPPDDPPDDDPPPQWDWDQADPVDNQWTKIWGDPDPPDDIDIDIDGPAAWDCDVVVPADFDADPNDTDGDIDGDDDDDDD

Secondary structure (DSSP, 8-state):
-HHHHHHHHHHHHHHHHHHHHHHHHHHHHHHHHHHHHHHHHHHHHHHHHHHHHHHHHHHHHHHHHHHHHHHHHHHHHHHHHHHHHHHTT---HHHHHHHHHHTTS----S----GGGGGTT--HHHHHHHHHHHHHHHHHSTTSSHHHHHHHHHHHHHHHHHHHHHH-TT---S---HHHHHHHHHHHTT--HHHHHHHHHHHHHHHHTT-TT--HHHHHHHHHHHHHHHHHHHHHHHHHHHHHHHHHHHHHHTT-----------------------------------------TT-SEEEEPPPTT-TTEEEEEE---TTSPPEEEEEE---B---GGGT-EEEEETTEEEEE--B-------

pLDDT: mean 74.08, std 18.5, range [24.31, 94.62]

Sequence (366 aa):
MAFVCANWAQDRIVAENNQKLKYLYAEYSWWQVKQRRLEREAERAERESEAAAAARAREAAQFHSWARHEDAFHLHQARLRSQIRIRDGRAKPIDLLAWYVSSEQCVDALEMHEPYTYLNGLLAQDLEDLLEDIKVYKELEQHANQAYWEDVQTIVLDELGKLRRQSAPGLRRDGVHEAVADDVTQIFKGKTGAQLEALQAQIEHKISGKKDGVDVPYWESLLSQLKAHRARARLRDRHQDNLRRKLQLLKREQGVQPADAPGADTADAPGADTADAPDADAPGPALDCLLPSGDDCDTNAELQKPCPDNPEFAVLRFHAGPPYEDIAFKIVSREWEYSYKRGFRCHFHNNIFQLWFHFKRYRYRR